Protein AF-A0A926ARL0-F1 (afdb_monomer)

Mean predicted aligned error: 14.5 Å

Nearest PDB structures (foldseek):
  8i7o-assembly1_D4  TM=5.102E-01  e=4.653E+00  Mus musculus
  8j07-assembly1_8A  TM=2.736E-01  e=2.963E+00  Homo sapiens
  7ung-assembly1_A0  TM=2.530E-01  e=8.180E+00  Homo sapiens

Structure (mmCIF, N/CA/C/O backbone):
data_AF-A0A926ARL0-F1
#
_entry.id   AF-A0A926ARL0-F1
#
loop_
_atom_site.group_PDB
_atom_site.id
_atom_site.type_symbol
_atom_site.label_atom_id
_atom_site.label_alt_id
_atom_site.label_comp_id
_atom_site.label_asym_id
_atom_site.label_entity_id
_atom_site.label_seq_id
_atom_site.pdbx_PDB_ins_code
_atom_site.Cartn_x
_atom_site.Cartn_y
_atom_site.Cartn_z
_atom_site.occupancy
_atom_site.B_iso_or_equiv
_atom_site.auth_seq_id
_atom_site.auth_comp_id
_atom_site.auth_asym_id
_atom_site.auth_atom_id
_atom_site.pdbx_PDB_model_num
ATOM 1 N N . PHE A 1 1 ? -3.347 -18.122 -37.205 1.00 41.53 1 PHE A N 1
ATOM 2 C CA . PHE A 1 1 ? -3.129 -16.743 -37.693 1.00 41.53 1 PHE A CA 1
ATOM 3 C C . PHE A 1 1 ? -4.246 -15.760 -37.325 1.00 41.53 1 PHE A C 1
ATOM 5 O O . PHE A 1 1 ? -3.968 -14.902 -36.506 1.00 41.53 1 PHE A O 1
ATOM 12 N N . VAL A 1 2 ? -5.487 -15.834 -37.843 1.00 38.12 2 VAL A N 1
ATOM 13 C CA . VAL A 1 2 ? -6.565 -14.885 -37.429 1.00 38.12 2 VAL A CA 1
ATOM 14 C C . VAL A 1 2 ? -7.207 -15.260 -36.078 1.00 38.12 2 VAL A C 1
ATOM 16 O O . VAL A 1 2 ? -7.605 -14.377 -35.325 1.00 38.12 2 VAL A O 1
ATOM 19 N N . SER A 1 3 ? -7.257 -16.551 -35.729 1.00 43.38 3 SER A N 1
ATOM 20 C CA . SER A 1 3 ? -7.838 -17.036 -34.465 1.00 43.38 3 SER A CA 1
ATOM 21 C C . SER A 1 3 ? -6.999 -16.680 -33.231 1.00 43.38 3 SER A C 1
ATOM 23 O O . SER A 1 3 ? -7.544 -16.180 -32.258 1.00 43.38 3 SER A O 1
ATOM 25 N N . GLU A 1 4 ? -5.670 -16.814 -33.298 1.00 41.91 4 GLU A N 1
ATOM 26 C CA . GLU A 1 4 ? -4.767 -16.545 -32.160 1.00 41.91 4 GLU A CA 1
ATOM 27 C C . GLU A 1 4 ? -4.794 -15.075 -31.707 1.00 41.91 4 GLU A C 1
ATOM 29 O O . GLU A 1 4 ? -4.668 -14.787 -30.519 1.00 41.91 4 GLU A O 1
ATOM 34 N N . GLY A 1 5 ? -5.008 -14.136 -32.636 1.00 38.69 5 GLY A N 1
ATOM 35 C CA . GLY A 1 5 ? -5.158 -12.714 -32.311 1.00 38.69 5 GLY A CA 1
ATOM 36 C C . GLY A 1 5 ? -6.495 -12.383 -31.639 1.00 38.69 5 GLY A C 1
ATOM 37 O O . GLY A 1 5 ? -6.541 -11.529 -30.754 1.00 38.69 5 GLY A O 1
ATOM 38 N N . ILE A 1 6 ? -7.574 -13.075 -32.022 1.00 50.81 6 ILE A N 1
ATOM 39 C CA . ILE A 1 6 ? -8.900 -12.919 -31.406 1.00 50.81 6 ILE A CA 1
ATOM 40 C C . ILE A 1 6 ? -8.913 -13.557 -30.015 1.00 50.81 6 ILE A C 1
ATOM 42 O O . ILE A 1 6 ? -9.388 -12.928 -29.073 1.00 50.81 6 ILE A O 1
ATOM 46 N N . ASP A 1 7 ? -8.319 -14.737 -29.851 1.00 51.47 7 ASP A N 1
ATOM 47 C CA . ASP A 1 7 ? -8.242 -15.426 -28.560 1.00 51.47 7 ASP A CA 1
ATOM 48 C C . ASP A 1 7 ? -7.400 -14.637 -27.545 1.00 51.47 7 ASP A C 1
ATOM 50 O O . ASP A 1 7 ? -7.813 -14.468 -26.397 1.00 51.47 7 ASP A O 1
ATOM 54 N N . ALA A 1 8 ? -6.274 -14.050 -27.971 1.00 56.62 8 ALA A N 1
ATOM 55 C CA . ALA A 1 8 ? -5.475 -13.159 -27.127 1.00 56.62 8 ALA A CA 1
ATOM 56 C C . ALA A 1 8 ? -6.233 -11.873 -26.748 1.00 56.62 8 ALA A C 1
ATOM 58 O O . ALA A 1 8 ? -6.130 -11.389 -25.617 1.00 56.62 8 ALA A O 1
ATOM 59 N N . MET A 1 9 ? -7.024 -11.318 -27.671 1.00 62.06 9 MET A N 1
ATOM 60 C CA . MET A 1 9 ? -7.853 -10.142 -27.407 1.00 62.06 9 MET A CA 1
ATOM 61 C C . MET A 1 9 ? -9.002 -10.457 -26.438 1.00 62.06 9 MET A C 1
ATOM 63 O O . MET A 1 9 ? -9.252 -9.663 -25.529 1.00 62.06 9 MET A O 1
ATOM 67 N N . ILE A 1 10 ? -9.656 -11.615 -26.582 1.00 65.00 10 ILE A N 1
ATOM 68 C CA . ILE A 1 10 ? -10.702 -12.099 -25.670 1.00 65.00 10 ILE A CA 1
ATOM 69 C C . ILE A 1 10 ? -10.109 -12.375 -24.286 1.00 65.00 10 ILE A C 1
ATOM 71 O O . ILE A 1 10 ? -10.656 -11.900 -23.293 1.00 65.00 10 ILE A O 1
ATOM 75 N N . ALA A 1 11 ? -8.965 -13.058 -24.204 1.00 63.06 11 ALA A N 1
ATOM 76 C CA . ALA A 1 11 ? -8.270 -13.313 -22.944 1.00 63.06 11 ALA A CA 1
ATOM 77 C C . ALA A 1 11 ? -7.895 -12.004 -22.231 1.00 63.06 11 ALA A C 1
ATOM 79 O O . ALA A 1 11 ? -8.134 -11.858 -21.033 1.00 63.06 11 ALA A O 1
ATOM 80 N N . ARG A 1 12 ? -7.396 -11.008 -22.974 1.00 67.38 12 ARG A N 1
ATOM 81 C CA . ARG A 1 12 ? -7.082 -9.680 -22.429 1.00 67.38 12 ARG A CA 1
ATOM 82 C C . ARG A 1 12 ? -8.332 -8.923 -21.980 1.00 67.38 12 ARG A C 1
ATOM 84 O O . ARG A 1 12 ? -8.305 -8.258 -20.949 1.00 67.38 12 ARG A O 1
ATOM 91 N N . GLN A 1 13 ? -9.437 -9.020 -22.719 1.00 65.69 13 GLN A N 1
ATOM 92 C CA . GLN A 1 13 ? -10.711 -8.434 -22.296 1.00 65.69 13 GLN A CA 1
ATOM 93 C C . GLN A 1 13 ? -11.255 -9.094 -21.028 1.00 65.69 13 GLN A C 1
ATOM 95 O O . GLN A 1 13 ? -11.731 -8.381 -20.148 1.00 65.69 13 GLN A O 1
ATOM 100 N N . LEU A 1 14 ? -11.174 -10.421 -20.924 1.00 71.62 14 LEU A N 1
ATOM 101 C CA . LEU A 1 14 ? -11.597 -11.168 -19.741 1.00 71.62 14 LEU A CA 1
ATOM 102 C C . LEU A 1 14 ? -10.733 -10.819 -18.526 1.00 71.62 14 LEU A C 1
ATOM 104 O O . LEU A 1 14 ? -11.292 -10.526 -17.473 1.00 71.62 14 LEU A O 1
ATOM 108 N N . ALA A 1 15 ? -9.408 -10.747 -18.685 1.00 68.06 15 ALA A N 1
ATOM 109 C CA . ALA A 1 15 ? -8.491 -10.320 -17.627 1.00 68.06 15 ALA A CA 1
ATOM 110 C C . ALA A 1 15 ? -8.817 -8.900 -17.134 1.00 68.06 15 ALA A C 1
ATOM 112 O O . ALA A 1 15 ? -9.029 -8.690 -15.944 1.00 68.06 15 ALA A O 1
ATOM 113 N N . ASN A 1 16 ? -8.998 -7.946 -18.053 1.00 65.94 16 ASN A N 1
ATOM 114 C CA . ASN A 1 16 ? -9.367 -6.572 -17.700 1.00 65.94 16 ASN A CA 1
ATOM 115 C C . ASN A 1 16 ? -10.759 -6.471 -17.048 1.00 65.94 16 ASN A C 1
ATOM 117 O O . ASN A 1 16 ? -11.025 -5.543 -16.286 1.00 65.94 16 ASN A O 1
ATOM 121 N N . GLN A 1 17 ? -11.702 -7.356 -17.393 1.00 72.19 17 GLN A N 1
ATOM 122 C CA . GLN A 1 17 ? -13.005 -7.403 -16.725 1.00 72.19 17 GLN A CA 1
ATOM 123 C C . GLN A 1 17 ? -12.891 -7.977 -15.315 1.00 72.19 17 GLN A C 1
ATOM 125 O O . GLN A 1 17 ? -13.579 -7.489 -14.420 1.00 72.19 17 GLN A O 1
ATOM 130 N N . GLN A 1 18 ? -12.049 -8.992 -15.134 1.00 74.50 18 GLN A N 1
ATOM 131 C CA . GLN A 1 18 ? -11.794 -9.619 -13.847 1.00 74.50 18 GLN A CA 1
ATOM 132 C C . GLN A 1 18 ? -11.122 -8.635 -12.881 1.00 74.50 18 GLN A C 1
ATOM 134 O O . GLN A 1 18 ? -11.653 -8.410 -11.799 1.00 74.50 18 GLN A O 1
ATOM 139 N N . GLU A 1 19 ? -10.077 -7.937 -13.325 1.00 74.12 19 GLU A N 1
ATOM 140 C CA . GLU A 1 19 ? -9.385 -6.898 -12.549 1.00 74.12 19 GLU A CA 1
ATOM 141 C C . GLU A 1 19 ? -10.358 -5.805 -12.068 1.00 74.12 19 GLU A C 1
ATOM 143 O O . GLU A 1 19 ? -10.419 -5.474 -10.889 1.00 74.12 19 GLU A O 1
ATOM 148 N N . ARG A 1 20 ? -11.246 -5.317 -12.948 1.00 76.88 20 ARG A N 1
ATOM 149 C CA . ARG A 1 20 ? -12.272 -4.328 -12.561 1.00 76.88 20 ARG A CA 1
ATOM 150 C C . ARG A 1 20 ? -13.279 -4.854 -11.541 1.00 76.88 20 ARG A C 1
ATOM 152 O O . ARG A 1 20 ? -13.881 -4.054 -10.820 1.00 76.88 20 ARG A O 1
ATOM 159 N N . ARG A 1 21 ? -13.562 -6.161 -11.548 1.00 80.06 21 ARG A N 1
ATOM 160 C CA . ARG A 1 21 ? -14.460 -6.789 -10.569 1.00 80.06 21 ARG A CA 1
ATOM 161 C C . ARG A 1 21 ? -13.766 -6.900 -9.222 1.00 80.06 21 ARG A C 1
ATOM 163 O O . ARG A 1 21 ? -14.370 -6.509 -8.230 1.00 80.06 21 ARG A O 1
ATOM 170 N N . GLU A 1 22 ? -12.517 -7.349 -9.211 1.00 78.00 22 GLU A N 1
ATOM 171 C CA . GLU A 1 22 ? -11.678 -7.435 -8.013 1.00 78.00 22 GLU A CA 1
ATOM 172 C C . GLU A 1 22 ? -11.497 -6.054 -7.374 1.00 78.00 22 GLU A C 1
ATOM 174 O O . GLU A 1 22 ? -11.783 -5.884 -6.191 1.00 78.00 22 GLU A O 1
ATOM 179 N N . ASP A 1 23 ? -11.192 -5.027 -8.168 1.00 75.75 23 ASP A N 1
ATOM 180 C CA . ASP A 1 23 ? -11.104 -3.641 -7.702 1.00 75.75 23 ASP A CA 1
ATOM 181 C C . ASP A 1 23 ? -12.412 -3.128 -7.099 1.00 75.75 23 ASP A C 1
ATOM 183 O O . ASP A 1 23 ? -12.418 -2.418 -6.088 1.00 75.75 23 ASP A O 1
ATOM 187 N N . ARG A 1 24 ? -13.546 -3.449 -7.731 1.00 81.88 24 ARG A N 1
ATOM 188 C CA . ARG A 1 24 ? -14.862 -3.048 -7.228 1.00 81.88 24 ARG A CA 1
ATOM 189 C C . ARG A 1 24 ? -15.169 -3.747 -5.910 1.00 81.88 24 ARG A C 1
ATOM 191 O O . ARG A 1 24 ? -15.580 -3.079 -4.967 1.00 81.88 24 ARG A O 1
ATOM 198 N N . GLN A 1 25 ? -14.915 -5.046 -5.832 1.00 85.38 25 GLN A N 1
ATOM 199 C CA . GLN A 1 25 ? -15.134 -5.838 -4.630 1.00 85.38 25 GLN A CA 1
ATOM 200 C C . GLN A 1 25 ? -14.234 -5.369 -3.482 1.00 85.38 25 GLN A C 1
ATOM 202 O O . GLN A 1 25 ? -14.720 -5.133 -2.380 1.00 85.38 25 GLN A O 1
ATOM 207 N N . ALA A 1 26 ? -12.954 -5.105 -3.749 1.00 81.19 26 ALA A N 1
ATOM 208 C CA . ALA A 1 26 ? -12.035 -4.521 -2.780 1.00 81.19 26 ALA A CA 1
ATOM 209 C C . ALA A 1 26 ? -12.529 -3.151 -2.278 1.00 81.19 26 ALA A C 1
ATOM 211 O O . ALA A 1 26 ? -12.437 -2.850 -1.088 1.00 81.19 26 ALA A O 1
ATOM 212 N N . ARG A 1 27 ? -13.098 -2.314 -3.159 1.00 81.06 27 ARG A N 1
ATOM 213 C CA . ARG A 1 27 ? -13.699 -1.024 -2.772 1.00 81.06 27 ARG A CA 1
ATOM 214 C C . ARG A 1 27 ? -14.935 -1.197 -1.890 1.00 81.06 27 ARG A C 1
ATOM 216 O O . ARG A 1 27 ? -15.042 -0.485 -0.896 1.00 81.06 27 ARG A O 1
ATOM 223 N N . GLU A 1 28 ? -15.838 -2.105 -2.245 1.00 86.44 28 GLU A N 1
ATOM 224 C CA . GLU A 1 28 ? -17.045 -2.411 -1.465 1.00 86.44 28 GLU A CA 1
ATOM 225 C C . GLU A 1 28 ? -16.682 -2.977 -0.086 1.00 86.44 28 GLU A C 1
ATOM 227 O O . GLU A 1 28 ? -17.264 -2.582 0.924 1.00 86.44 28 GLU A O 1
ATOM 232 N N . ASN A 1 29 ? -15.657 -3.831 -0.018 1.00 89.69 29 ASN A N 1
ATOM 233 C CA . ASN A 1 29 ? -15.120 -4.344 1.238 1.00 89.69 29 ASN A CA 1
ATOM 234 C C . ASN A 1 29 ? -14.594 -3.198 2.116 1.00 89.69 29 ASN A C 1
ATOM 236 O O . ASN A 1 29 ? -14.985 -3.095 3.278 1.00 89.69 29 ASN A O 1
ATOM 240 N N . ARG A 1 30 ? -13.771 -2.288 1.576 1.00 85.06 30 ARG A N 1
ATOM 241 C CA . ARG A 1 30 ? -13.274 -1.135 2.350 1.00 85.06 30 ARG A CA 1
ATOM 242 C C . ARG A 1 30 ? -14.400 -0.263 2.894 1.00 85.06 30 ARG A C 1
ATOM 244 O O . ARG A 1 30 ? -14.364 0.089 4.065 1.00 85.06 30 ARG A O 1
ATOM 251 N N . GLU A 1 31 ? -15.416 0.027 2.082 1.00 84.31 31 GLU A N 1
ATOM 252 C CA . GLU A 1 31 ? -16.589 0.791 2.527 1.00 84.31 31 GLU A CA 1
ATOM 253 C C . GLU A 1 31 ? -17.369 0.066 3.630 1.00 84.31 31 GLU A C 1
ATOM 255 O O . GLU A 1 31 ? -17.739 0.680 4.630 1.00 84.31 31 GLU A O 1
ATOM 260 N N . LYS A 1 32 ? -17.582 -1.248 3.489 1.00 88.94 32 LYS A N 1
ATOM 261 C CA . LYS A 1 32 ? -18.288 -2.066 4.484 1.00 88.94 32 LYS A CA 1
ATOM 262 C C . LYS A 1 32 ? -17.583 -2.066 5.844 1.00 88.94 32 LYS A C 1
ATOM 264 O O . LYS A 1 32 ? -18.252 -2.094 6.873 1.00 88.94 32 LYS A O 1
ATOM 269 N N . TYR A 1 33 ? -16.252 -2.053 5.847 1.00 88.56 33 TYR A N 1
ATOM 270 C CA . TYR A 1 33 ? -15.430 -2.167 7.053 1.00 88.56 33 TYR A CA 1
ATOM 271 C C . TYR A 1 33 ? -14.753 -0.843 7.466 1.00 88.56 33 TYR A C 1
ATOM 273 O O . TYR A 1 33 ? -13.842 -0.858 8.292 1.00 88.56 33 TYR A O 1
ATOM 281 N N . GLN A 1 34 ? -15.197 0.300 6.930 1.00 83.38 34 GLN A N 1
ATOM 282 C CA . GLN A 1 34 ? -14.558 1.611 7.135 1.00 83.38 34 GLN A CA 1
ATOM 283 C C . GLN A 1 34 ? -14.547 2.103 8.591 1.00 83.38 34 GLN A C 1
ATOM 285 O O . GLN A 1 34 ? -13.682 2.887 8.971 1.00 83.38 34 GLN A O 1
ATOM 290 N N . GLU A 1 35 ? -15.506 1.657 9.408 1.00 84.00 35 GLU A N 1
ATOM 291 C CA . GLU A 1 35 ? -15.634 2.060 10.818 1.00 84.00 35 GLU A CA 1
ATOM 292 C C . GLU A 1 35 ? -14.776 1.208 11.765 1.00 84.00 35 GLU A C 1
ATOM 294 O O . GLU A 1 35 ? -14.626 1.546 12.940 1.00 84.00 35 GLU A O 1
ATOM 299 N N . LEU A 1 36 ? -14.207 0.100 11.278 1.00 85.50 36 LEU A N 1
ATOM 300 C CA . LEU A 1 36 ? -13.357 -0.759 12.092 1.00 85.50 36 LEU A CA 1
ATOM 301 C C . LEU A 1 36 ? -11.936 -0.205 12.169 1.00 85.50 36 LEU A C 1
ATOM 303 O O . LEU A 1 36 ? -11.298 0.109 11.163 1.00 85.50 36 LEU A O 1
ATOM 307 N N . VAL A 1 37 ? -11.398 -0.171 13.387 1.00 83.75 37 VAL A N 1
ATOM 308 C CA . VAL A 1 37 ? -9.980 0.101 13.619 1.00 83.75 37 VAL A CA 1
ATOM 309 C C . VAL A 1 37 ? -9.232 -1.222 13.580 1.00 83.75 37 VAL A C 1
ATOM 311 O O . VAL A 1 37 ? -9.472 -2.094 14.411 1.00 83.75 37 VAL A O 1
ATOM 314 N N . PHE A 1 38 ? -8.311 -1.369 12.635 1.00 87.25 38 PHE A N 1
ATOM 315 C CA . PHE A 1 38 ? -7.522 -2.588 12.477 1.00 87.25 38 PHE A CA 1
ATOM 316 C C . PHE A 1 38 ? -6.197 -2.533 13.245 1.00 87.25 38 PHE A C 1
ATOM 318 O O . PHE A 1 38 ? -5.623 -1.463 13.471 1.00 87.25 38 PHE A O 1
ATOM 325 N N . GLU A 1 39 ? -5.699 -3.701 13.646 1.00 85.25 39 GLU A N 1
ATOM 326 C CA . GLU A 1 39 ? -4.305 -3.889 14.044 1.00 85.25 39 GLU A CA 1
ATOM 327 C C . GLU A 1 39 ? -3.390 -3.537 12.860 1.00 85.25 39 GLU A C 1
ATOM 329 O O . GLU A 1 39 ? -3.747 -3.748 11.706 1.00 85.25 39 GLU A O 1
ATOM 334 N N . GLU A 1 40 ? -2.206 -2.978 13.125 1.00 78.25 40 GLU A N 1
ATOM 335 C CA . GLU A 1 40 ? -1.318 -2.489 12.054 1.00 78.25 40 GLU A CA 1
ATOM 336 C C . GLU A 1 40 ? -0.722 -3.605 11.183 1.00 78.25 40 GLU A C 1
ATOM 338 O O . GLU A 1 40 ? 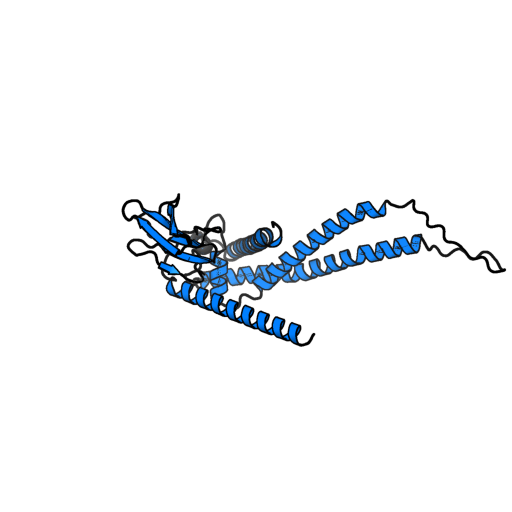-0.175 -3.325 10.118 1.00 78.25 40 GLU A O 1
ATOM 343 N N . LYS A 1 41 ? -0.805 -4.855 11.647 1.00 83.06 41 LYS A N 1
ATOM 344 C CA . LYS A 1 41 ? -0.282 -6.048 10.983 1.00 83.06 41 LYS A CA 1
ATOM 345 C C . LYS A 1 41 ? -1.418 -6.778 10.261 1.00 83.06 41 LYS A C 1
ATOM 347 O O . LYS A 1 41 ? -2.524 -6.892 10.783 1.00 83.06 41 LYS A O 1
ATOM 352 N N . ILE A 1 42 ? -1.111 -7.318 9.083 1.00 87.62 42 ILE A N 1
ATOM 353 C CA . ILE A 1 42 ? -1.902 -8.369 8.433 1.00 87.62 42 ILE A CA 1
ATOM 354 C C . ILE A 1 42 ? -1.137 -9.680 8.620 1.00 87.62 42 ILE A C 1
ATOM 356 O O . ILE A 1 42 ? 0.068 -9.738 8.372 1.00 87.62 42 ILE A O 1
ATOM 360 N N . TRP A 1 43 ? -1.817 -10.729 9.071 1.00 91.56 43 TRP A N 1
ATOM 361 C CA . TRP A 1 43 ? -1.233 -12.064 9.187 1.00 91.56 43 TRP A CA 1
ATOM 362 C C . TRP A 1 43 ? -1.416 -12.791 7.860 1.00 91.56 43 TRP A C 1
ATOM 364 O O . TRP A 1 43 ? -2.508 -13.271 7.562 1.00 91.56 43 TRP A O 1
ATOM 374 N N . VAL A 1 44 ? -0.361 -12.807 7.047 1.00 90.38 44 VAL A N 1
ATOM 375 C CA . VAL A 1 44 ? -0.380 -13.381 5.698 1.00 90.38 44 VAL A CA 1
ATOM 376 C C . VAL A 1 44 ? 0.090 -14.831 5.734 1.00 90.38 44 VAL A C 1
ATOM 378 O O . VAL A 1 44 ? 1.178 -15.119 6.227 1.00 90.38 44 VAL A O 1
ATOM 381 N N . TYR A 1 45 ? -0.715 -15.719 5.160 1.00 92.06 45 TYR A N 1
ATOM 382 C CA . TYR A 1 45 ? -0.434 -17.138 4.987 1.00 92.06 45 TYR A CA 1
ATOM 383 C C . TYR A 1 45 ? -0.326 -17.440 3.491 1.00 92.06 45 TYR A C 1
ATOM 385 O O . TYR A 1 45 ? -1.324 -17.678 2.815 1.00 92.06 45 TYR A O 1
ATOM 393 N N . SER A 1 46 ? 0.890 -17.362 2.953 1.00 88.44 46 SER A N 1
ATOM 394 C CA . SER A 1 46 ? 1.156 -17.403 1.506 1.00 88.44 46 SER A CA 1
ATOM 395 C C . SER A 1 46 ? 1.104 -18.804 0.884 1.00 88.44 46 SER A C 1
ATOM 397 O O . SER A 1 46 ? 1.140 -18.942 -0.340 1.00 88.44 46 SER A O 1
ATOM 399 N N . ASP A 1 47 ? 1.022 -19.850 1.699 1.00 91.06 47 ASP A N 1
ATOM 400 C CA . ASP A 1 47 ? 1.129 -21.251 1.296 1.00 91.06 47 ASP A CA 1
ATOM 401 C C . ASP A 1 47 ? -0.193 -22.030 1.375 1.00 91.06 47 ASP A C 1
ATOM 403 O O . ASP A 1 47 ? -0.311 -23.077 0.734 1.00 91.06 47 ASP A O 1
ATOM 407 N N . ILE A 1 48 ? -1.205 -21.501 2.068 1.00 92.00 48 ILE A N 1
ATOM 408 C CA . ILE A 1 48 ? -2.491 -22.172 2.303 1.00 92.00 48 ILE A CA 1
ATOM 409 C C . ILE A 1 48 ? -3.688 -21.352 1.811 1.00 92.00 48 ILE A C 1
ATOM 411 O O . ILE A 1 48 ? -3.679 -20.122 1.830 1.00 92.00 48 ILE A O 1
ATOM 415 N N . VAL A 1 49 ? -4.753 -22.048 1.414 1.00 95.06 49 VAL A N 1
ATOM 416 C CA . VAL A 1 49 ? -6.082 -21.459 1.196 1.00 95.06 49 VAL A CA 1
ATOM 417 C C . VAL A 1 49 ? -6.899 -21.668 2.464 1.00 95.06 49 VAL A C 1
ATOM 419 O O . VAL A 1 49 ? -7.005 -22.798 2.936 1.00 95.06 49 VAL A O 1
ATOM 422 N N . ILE A 1 50 ? -7.470 -20.602 3.029 1.00 95.94 50 ILE A N 1
ATOM 423 C CA . ILE A 1 50 ? -8.173 -20.676 4.318 1.00 95.94 50 ILE A CA 1
ATOM 424 C C . ILE A 1 50 ? -9.675 -20.862 4.070 1.00 95.94 50 ILE A C 1
ATOM 426 O O . ILE A 1 50 ? -10.355 -19.980 3.537 1.00 95.94 50 ILE A O 1
ATOM 430 N N . THR A 1 51 ? -10.214 -22.005 4.493 1.00 95.75 51 THR A N 1
ATOM 431 C CA . THR A 1 51 ? -11.642 -22.347 4.367 1.00 95.75 51 THR A CA 1
ATOM 432 C C . THR A 1 51 ? -12.460 -21.909 5.576 1.00 95.75 51 THR A C 1
ATOM 434 O O . THR A 1 51 ? -13.617 -21.518 5.415 1.00 95.75 51 THR A O 1
ATOM 437 N N . ALA A 1 52 ? -11.865 -21.917 6.771 1.00 95.25 52 ALA A N 1
ATOM 438 C CA . ALA A 1 52 ? -12.510 -21.458 7.996 1.00 95.25 52 ALA A CA 1
ATOM 439 C C . ALA A 1 52 ? -11.506 -20.872 8.991 1.00 95.25 52 ALA A C 1
ATOM 441 O O . ALA A 1 52 ? -10.354 -21.302 9.066 1.00 95.25 52 ALA A O 1
ATOM 442 N N . VAL A 1 53 ? -11.980 -19.929 9.804 1.00 95.44 53 VAL A N 1
ATOM 443 C CA . VAL A 1 53 ? -11.240 -19.374 10.940 1.00 95.44 53 VAL A CA 1
ATOM 444 C C . VAL A 1 53 ? -12.094 -19.499 12.192 1.00 95.44 53 VAL A C 1
ATOM 446 O O . VAL A 1 53 ? -13.282 -19.185 12.170 1.00 95.44 53 VAL A O 1
ATOM 449 N N . ALA A 1 54 ? -11.484 -19.946 13.284 1.00 93.19 54 ALA A N 1
ATOM 450 C CA . ALA A 1 54 ? -12.093 -20.011 14.603 1.00 93.19 54 ALA A CA 1
ATOM 451 C C . ALA A 1 54 ? -11.193 -19.319 15.630 1.00 93.19 54 ALA A C 1
ATOM 453 O O . ALA A 1 54 ? -9.968 -19.368 15.523 1.00 93.19 54 ALA A O 1
ATOM 454 N N . VAL A 1 55 ? -11.807 -18.693 16.634 1.00 91.38 55 VAL A N 1
ATOM 455 C CA . VAL A 1 55 ? -11.100 -18.069 17.757 1.00 91.38 55 VAL A CA 1
ATOM 456 C C . VAL A 1 55 ? -11.628 -18.666 19.050 1.00 91.38 55 VAL A C 1
ATOM 458 O O . VAL A 1 55 ? -12.829 -18.618 19.318 1.00 91.38 55 VAL A O 1
ATOM 461 N N . ASP A 1 56 ? -10.732 -19.228 19.852 1.00 88.31 56 ASP A N 1
ATOM 462 C CA . ASP A 1 56 ? -11.057 -19.663 21.202 1.00 88.31 56 ASP A CA 1
ATOM 463 C C . ASP A 1 56 ? -11.281 -18.434 22.094 1.00 88.31 56 ASP A C 1
ATOM 465 O O . ASP A 1 56 ? -10.396 -17.600 22.273 1.00 88.31 56 ASP A O 1
ATOM 469 N N . VAL A 1 57 ? -12.484 -18.310 22.654 1.00 81.69 57 VAL A N 1
ATOM 470 C CA . VAL A 1 57 ? -12.911 -17.109 23.392 1.00 81.69 57 VAL A CA 1
ATOM 471 C C . VAL A 1 57 ? -12.157 -16.933 24.718 1.00 81.69 57 VAL A C 1
ATOM 473 O O . VAL A 1 57 ? -12.021 -15.809 25.195 1.00 81.69 57 VAL A O 1
ATOM 476 N N . GLY A 1 58 ? -11.669 -18.020 25.326 1.00 80.62 58 GLY A N 1
ATOM 477 C CA . GLY A 1 58 ? -10.990 -17.972 26.623 1.00 80.62 58 GLY A CA 1
ATOM 478 C C . GLY A 1 58 ? -9.508 -17.626 26.516 1.00 80.62 58 GLY A C 1
ATOM 479 O O . GLY A 1 58 ? -8.974 -16.919 27.367 1.00 80.62 58 GLY A O 1
ATOM 480 N N . THR A 1 59 ? -8.850 -18.117 25.469 1.00 84.94 59 THR A N 1
ATOM 481 C CA . THR A 1 59 ? -7.398 -17.982 25.264 1.00 84.94 59 THR A CA 1
ATOM 482 C C . THR A 1 59 ? -7.029 -16.983 24.171 1.00 84.94 59 THR A C 1
ATOM 484 O O . THR A 1 59 ? -5.880 -16.553 24.094 1.00 84.94 59 THR A O 1
ATOM 487 N N . GLY A 1 60 ? -7.978 -16.620 23.305 1.00 85.00 60 GLY A N 1
ATOM 488 C CA . GLY A 1 60 ? -7.703 -15.861 22.090 1.00 85.00 60 GLY A CA 1
ATOM 489 C C . GLY A 1 60 ? -6.996 -16.682 21.009 1.00 85.00 60 GLY A C 1
ATOM 490 O O . GLY A 1 60 ? -6.568 -16.125 20.001 1.00 85.00 60 GLY A O 1
ATOM 491 N N . GLN A 1 61 ? -6.824 -17.993 21.196 1.00 92.06 61 GLN A N 1
ATOM 492 C CA . GLN A 1 61 ? -6.126 -18.845 20.240 1.00 92.06 61 GLN A CA 1
ATOM 493 C C . GLN A 1 61 ? -6.871 -18.863 18.904 1.00 92.06 61 GLN A C 1
ATOM 495 O O . GLN A 1 61 ? -8.046 -19.231 18.849 1.00 92.06 61 GLN A O 1
ATOM 500 N N . VAL A 1 62 ? -6.186 -18.501 17.819 1.00 93.50 62 VAL A N 1
ATOM 501 C CA . VAL A 1 62 ? -6.761 -18.591 16.474 1.00 93.50 62 VAL A CA 1
ATOM 502 C C . VAL A 1 62 ? -6.424 -19.956 15.876 1.00 93.50 62 VAL A C 1
ATOM 504 O O . VAL A 1 62 ? -5.305 -20.456 16.002 1.00 93.50 62 VAL A O 1
ATOM 507 N N . THR A 1 63 ? -7.418 -20.585 15.254 1.00 95.25 63 THR A N 1
ATOM 508 C CA . THR A 1 63 ? -7.271 -21.828 14.492 1.00 95.25 63 THR A CA 1
ATOM 509 C C . THR A 1 63 ? -7.773 -21.603 13.075 1.00 95.25 63 THR A C 1
ATOM 511 O O . THR A 1 63 ? -8.898 -21.147 12.871 1.00 95.25 63 THR A O 1
ATOM 514 N N . LEU A 1 64 ? -6.941 -21.944 12.100 1.00 96.38 64 LEU A N 1
ATOM 515 C CA . LEU A 1 64 ? -7.260 -21.905 10.679 1.00 96.38 64 LEU A CA 1
ATOM 516 C C . LEU A 1 64 ? -7.580 -23.320 10.207 1.00 96.38 64 LEU A C 1
ATOM 518 O O . LEU A 1 64 ? -6.958 -24.278 10.660 1.00 96.38 64 LEU A O 1
ATOM 522 N N . THR A 1 65 ? -8.535 -23.454 9.298 1.00 96.56 65 THR A N 1
ATOM 523 C CA . THR A 1 65 ? -8.766 -24.691 8.542 1.00 96.56 65 THR A CA 1
ATOM 524 C C . THR A 1 65 ? -8.384 -24.429 7.095 1.00 96.56 65 THR A C 1
ATOM 526 O O . THR A 1 65 ? -8.794 -23.405 6.540 1.00 96.56 65 THR A O 1
ATOM 529 N N . ASN A 1 66 ? -7.567 -25.302 6.507 1.00 94.69 66 ASN A N 1
ATOM 530 C CA . ASN A 1 66 ? -7.161 -25.174 5.109 1.00 94.69 66 ASN A CA 1
ATOM 531 C C . ASN A 1 66 ? -8.120 -25.912 4.152 1.00 94.69 66 ASN A C 1
ATOM 533 O O . ASN A 1 66 ? -9.135 -26.478 4.560 1.00 94.69 66 ASN A O 1
ATOM 537 N N . ASP A 1 67 ? -7.813 -25.891 2.859 1.00 92.50 67 ASP A N 1
ATOM 538 C CA . ASP A 1 67 ? -8.549 -26.573 1.786 1.00 92.50 67 ASP A CA 1
ATOM 539 C C . ASP A 1 67 ? -8.454 -28.108 1.820 1.00 92.50 67 ASP A C 1
ATOM 541 O O . ASP A 1 67 ? -9.179 -28.786 1.093 1.00 92.50 67 ASP A O 1
ATOM 545 N N . LYS A 1 68 ? -7.595 -28.658 2.683 1.00 93.69 68 LYS A N 1
ATOM 546 C CA . LYS A 1 68 ? -7.444 -30.096 2.946 1.00 93.69 68 LYS A CA 1
ATOM 547 C C . LYS A 1 68 ? -8.081 -30.530 4.270 1.00 93.69 68 LYS A C 1
ATOM 549 O O . LYS A 1 68 ? -7.811 -31.634 4.736 1.00 93.69 68 LYS A O 1
ATOM 554 N N . ASP A 1 69 ? -8.891 -29.664 4.880 1.00 92.19 69 ASP A N 1
ATOM 555 C CA . ASP A 1 69 ? -9.504 -29.853 6.201 1.00 92.19 69 ASP A CA 1
ATOM 556 C C . ASP A 1 69 ? -8.495 -30.031 7.357 1.00 92.19 69 ASP A C 1
ATOM 558 O O . ASP A 1 69 ? -8.834 -30.518 8.441 1.00 92.19 69 ASP A O 1
ATOM 562 N N . GLU A 1 70 ? -7.246 -29.599 7.172 1.00 93.69 70 GLU A N 1
ATOM 563 C CA . GLU A 1 70 ? -6.227 -29.613 8.220 1.00 93.69 70 GLU A CA 1
ATOM 564 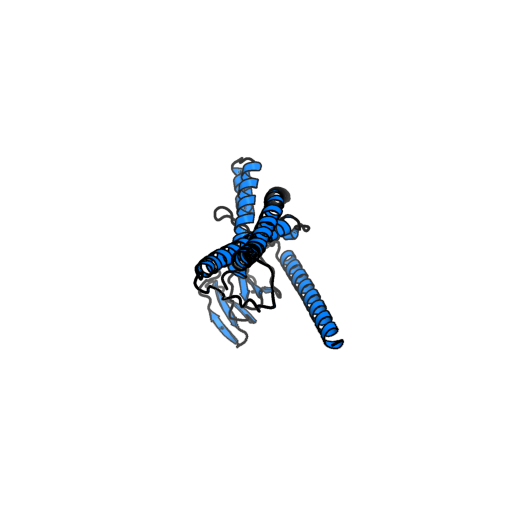C C . GLU A 1 70 ? -6.357 -28.365 9.098 1.00 93.69 70 GLU A C 1
ATOM 566 O O . GLU A 1 70 ? -6.548 -27.245 8.612 1.00 93.69 70 GLU A O 1
ATOM 571 N N . ARG A 1 71 ? -6.230 -28.558 10.416 1.00 94.19 71 ARG A N 1
ATOM 572 C CA . ARG A 1 71 ? -6.285 -27.476 11.403 1.00 94.19 71 ARG A CA 1
ATOM 573 C C . ARG A 1 71 ? -4.891 -26.977 11.741 1.00 94.19 71 ARG A C 1
ATOM 575 O O . ARG A 1 71 ? -4.044 -27.749 12.181 1.00 94.19 71 ARG A O 1
ATOM 582 N N . ILE A 1 72 ? -4.699 -25.673 11.612 1.00 93.31 72 ILE A N 1
ATOM 583 C CA . ILE A 1 72 ? -3.445 -24.981 11.891 1.00 93.31 72 ILE A CA 1
ATOM 584 C C . ILE A 1 72 ? -3.699 -24.021 13.047 1.00 93.31 72 ILE A C 1
ATOM 586 O O . ILE A 1 72 ? -4.495 -23.089 12.936 1.00 93.31 72 ILE A O 1
ATOM 590 N N . VAL A 1 73 ? -3.041 -24.268 14.175 1.00 91.44 73 VAL A N 1
ATOM 591 C CA . VAL A 1 73 ? -3.086 -23.375 15.335 1.00 91.44 73 VAL A CA 1
ATOM 592 C C . VAL A 1 73 ? -2.061 -22.271 15.113 1.00 91.44 73 VAL A C 1
ATOM 594 O O . VAL A 1 73 ? -0.898 -22.556 14.839 1.00 91.44 73 VAL A O 1
ATOM 597 N N . THR A 1 74 ? -2.491 -21.015 15.185 1.00 89.62 74 THR A N 1
ATOM 598 C CA . THR A 1 74 ? -1.594 -19.875 14.976 1.00 89.62 74 THR A CA 1
ATOM 599 C C . THR A 1 74 ? -0.642 -19.705 16.159 1.00 89.62 74 THR A C 1
ATOM 601 O O . THR A 1 74 ? -1.011 -19.955 17.302 1.00 89.62 74 THR A O 1
ATOM 604 N N . GLU A 1 75 ? 0.578 -19.234 15.914 1.00 83.50 75 GLU A N 1
ATOM 605 C CA . GLU A 1 75 ? 1.512 -18.925 17.010 1.00 83.50 75 GLU A CA 1
ATOM 606 C C . GLU A 1 75 ? 1.059 -17.696 17.814 1.00 83.50 75 GLU A C 1
ATOM 608 O O . GLU A 1 75 ? 1.170 -17.668 19.038 1.00 83.50 75 GLU A O 1
ATOM 613 N N . ASP A 1 76 ? 0.481 -16.704 17.131 1.00 84.12 76 ASP A N 1
ATOM 614 C CA . ASP A 1 76 ? -0.046 -15.488 17.749 1.00 84.12 76 ASP A CA 1
ATOM 615 C C . ASP A 1 76 ? -1.502 -15.688 18.200 1.00 84.12 76 ASP A C 1
ATOM 617 O O . ASP A 1 76 ? -2.357 -16.109 17.413 1.00 84.12 76 ASP A O 1
ATOM 621 N N . THR A 1 77 ? -1.823 -15.293 19.432 1.00 87.19 77 THR A N 1
ATOM 622 C CA . THR A 1 77 ? -3.209 -15.204 19.916 1.00 87.19 77 THR A CA 1
ATOM 623 C C . THR A 1 77 ? -3.845 -13.873 19.505 1.00 87.19 77 THR A C 1
ATOM 625 O O . THR A 1 77 ? -3.168 -12.853 19.333 1.00 87.19 77 THR A O 1
ATOM 628 N N . PHE A 1 78 ? -5.156 -13.872 19.271 1.00 87.94 78 PHE A N 1
ATOM 629 C CA . PHE A 1 78 ? -5.976 -12.670 19.140 1.00 87.94 78 PHE A CA 1
ATOM 630 C C . PHE A 1 78 ? -6.467 -12.271 20.538 1.00 87.94 78 PHE A C 1
ATOM 632 O O . PHE A 1 78 ? -7.323 -12.966 21.087 1.00 87.94 78 PHE A O 1
ATOM 639 N N . PRO A 1 79 ? -5.920 -11.204 21.151 1.00 80.94 79 PRO A N 1
ATOM 640 C CA . PRO A 1 79 ? -6.181 -10.907 22.553 1.00 80.94 79 PRO A CA 1
ATOM 641 C C . PRO A 1 79 ? -7.677 -10.644 22.787 1.00 80.94 79 PRO A C 1
ATOM 643 O O . PRO A 1 79 ? -8.235 -9.757 22.129 1.00 80.94 79 PRO A O 1
ATOM 646 N N . PRO A 1 80 ? -8.346 -11.348 23.720 1.00 74.69 80 PRO A N 1
ATOM 647 C CA . PRO A 1 80 ? -9.772 -11.145 24.011 1.00 74.69 80 PRO A CA 1
ATOM 648 C C . PRO A 1 80 ? -10.117 -9.707 24.445 1.00 74.69 80 PRO A C 1
ATOM 650 O O . PRO A 1 80 ? -11.265 -9.255 24.370 1.00 74.69 80 PRO A O 1
ATOM 653 N N . GLU A 1 81 ? -9.131 -8.965 24.939 1.00 77.50 81 GLU A N 1
ATOM 654 C CA . GLU A 1 81 ? -9.219 -7.566 25.335 1.00 77.50 81 GLU A CA 1
ATOM 655 C C . GLU A 1 81 ? -8.995 -6.567 24.190 1.00 77.50 81 GLU A C 1
ATOM 657 O O . GLU A 1 81 ? -9.315 -5.389 24.376 1.00 77.50 81 GLU A O 1
ATOM 662 N N . SER A 1 82 ? -8.505 -7.009 23.024 1.00 79.81 82 SER A N 1
ATOM 663 C CA . SER A 1 82 ? -8.216 -6.122 21.894 1.00 79.81 82 SER A CA 1
ATOM 664 C C . SER A 1 82 ? -9.487 -5.415 21.421 1.00 79.81 82 SER A C 1
ATOM 666 O O . SER A 1 82 ? -10.532 -6.026 21.201 1.00 79.81 82 SER A O 1
ATOM 668 N N . GLN A 1 83 ? -9.394 -4.093 21.285 1.00 83.62 83 GLN A N 1
ATOM 669 C CA . GLN A 1 83 ? -10.441 -3.253 20.692 1.00 83.62 83 GLN A CA 1
ATOM 670 C C . GLN A 1 83 ? -10.241 -3.087 19.179 1.00 83.62 83 GLN A C 1
ATOM 672 O O . GLN A 1 83 ? -11.076 -2.479 18.515 1.00 83.62 83 GLN A O 1
ATOM 677 N N . LYS A 1 84 ? -9.119 -3.584 18.640 1.00 87.62 84 LYS A N 1
ATOM 678 C CA . LYS A 1 84 ? -8.786 -3.501 17.221 1.00 87.62 84 LYS A CA 1
ATOM 679 C C . LYS A 1 84 ? -9.108 -4.824 16.535 1.00 87.62 84 LYS A C 1
ATOM 681 O O . LYS A 1 84 ? -8.858 -5.891 17.089 1.00 87.62 84 LYS A O 1
ATOM 686 N N . ALA A 1 85 ? -9.642 -4.747 15.323 1.00 91.12 85 ALA A N 1
ATOM 687 C CA . ALA A 1 85 ? -9.891 -5.915 14.498 1.00 91.12 85 ALA A CA 1
ATOM 688 C C . ALA A 1 85 ? -8.582 -6.443 13.889 1.00 91.12 85 ALA A C 1
ATOM 690 O O . ALA A 1 85 ? -7.709 -5.669 13.494 1.00 91.12 85 ALA A O 1
ATOM 691 N N . ARG A 1 86 ? -8.453 -7.762 13.770 1.00 92.31 86 ARG A N 1
ATOM 692 C CA . ARG A 1 86 ? -7.304 -8.420 13.136 1.00 92.31 86 ARG A CA 1
ATOM 693 C C . ARG A 1 86 ? -7.666 -8.897 11.732 1.00 92.31 86 ARG A C 1
ATOM 695 O O . ARG A 1 86 ? -8.754 -9.432 11.531 1.00 92.31 86 ARG A O 1
ATOM 702 N N . ILE A 1 87 ? -6.745 -8.725 10.782 1.00 93.88 87 ILE A N 1
ATOM 703 C CA . ILE A 1 87 ? -6.878 -9.229 9.407 1.00 93.88 87 ILE A CA 1
ATOM 704 C C . ILE A 1 87 ? -5.957 -10.433 9.226 1.00 93.88 87 ILE A C 1
ATOM 706 O O . ILE A 1 87 ? -4.748 -10.334 9.441 1.00 93.88 87 ILE A O 1
ATOM 710 N N . ILE A 1 88 ? -6.526 -11.551 8.791 1.00 94.69 88 ILE A N 1
ATOM 711 C CA . ILE A 1 88 ? -5.788 -12.734 8.338 1.00 94.69 88 ILE A CA 1
ATOM 712 C C . ILE A 1 88 ? -5.991 -12.860 6.833 1.00 94.69 88 ILE A C 1
ATOM 714 O O . ILE A 1 88 ? -7.120 -12.730 6.375 1.00 94.69 88 ILE A O 1
ATOM 718 N N . GLN A 1 89 ? -4.930 -13.093 6.069 1.00 94.81 89 GLN A N 1
ATOM 719 C CA . GLN A 1 89 ? -4.983 -13.206 4.613 1.00 94.81 89 GLN A CA 1
ATOM 720 C C . GLN A 1 89 ? -4.441 -14.559 4.163 1.00 94.81 89 GLN A C 1
ATOM 722 O O . GLN A 1 89 ? -3.395 -14.989 4.646 1.00 94.81 89 GLN A O 1
ATOM 727 N N . ASP A 1 90 ? -5.140 -15.210 3.238 1.00 93.75 90 ASP A N 1
ATOM 728 C CA . ASP A 1 90 ? -4.715 -16.478 2.648 1.00 93.75 90 ASP A CA 1
ATOM 729 C C . ASP A 1 90 ? -3.906 -16.294 1.351 1.00 93.75 90 ASP A C 1
ATOM 731 O O . ASP A 1 90 ? -3.691 -15.177 0.868 1.00 93.75 90 ASP A O 1
ATOM 735 N N . LYS A 1 91 ? -3.467 -17.411 0.764 1.00 91.75 91 LYS A N 1
ATOM 736 C CA . LYS A 1 91 ? -2.684 -17.443 -0.477 1.00 91.75 91 LYS A CA 1
ATOM 737 C C . LYS A 1 91 ? -3.400 -16.822 -1.678 1.00 91.75 91 LYS A C 1
ATOM 739 O O . LYS A 1 91 ? -2.736 -16.313 -2.579 1.00 91.75 91 LYS A O 1
ATOM 744 N N . ASN A 1 92 ? -4.729 -16.874 -1.710 1.00 90.31 92 ASN A N 1
ATOM 745 C CA . ASN A 1 92 ? -5.528 -16.331 -2.806 1.00 90.31 92 ASN A CA 1
ATOM 746 C C . ASN A 1 92 ? -5.829 -14.837 -2.620 1.00 90.31 92 ASN A C 1
ATOM 748 O O . ASN A 1 92 ? -6.444 -14.228 -3.492 1.00 90.31 92 ASN A O 1
ATOM 752 N N . GLY A 1 93 ? -5.404 -14.242 -1.502 1.00 85.69 93 GLY A N 1
ATOM 753 C CA . GLY A 1 93 ? -5.710 -12.857 -1.161 1.00 85.69 93 GLY A CA 1
ATOM 754 C C . GLY A 1 93 ? -7.083 -12.670 -0.516 1.00 85.69 93 GLY A C 1
ATOM 755 O O . GLY A 1 93 ? -7.446 -11.533 -0.211 1.00 85.69 93 GLY A O 1
ATOM 756 N N . ASP A 1 94 ? -7.826 -13.751 -0.250 1.00 93.31 94 ASP A N 1
ATOM 757 C CA . ASP A 1 94 ? -9.027 -13.673 0.575 1.00 93.31 94 ASP A CA 1
ATOM 758 C C . ASP A 1 94 ? -8.620 -13.308 2.003 1.00 93.31 94 ASP A C 1
ATOM 760 O O . ASP A 1 94 ? -7.604 -13.767 2.534 1.00 93.31 94 ASP A O 1
ATOM 764 N N . GLN A 1 95 ? -9.434 -12.472 2.642 1.00 95.75 95 GLN A N 1
ATOM 765 C CA . GLN A 1 95 ? -9.166 -11.995 3.991 1.00 95.75 95 GLN A CA 1
ATOM 766 C C . GLN A 1 95 ? -10.228 -12.482 4.973 1.00 95.75 95 GLN A C 1
ATOM 768 O O . GLN A 1 95 ? -11.361 -12.783 4.605 1.00 95.75 95 GLN A O 1
ATOM 773 N N . TRP A 1 96 ? -9.865 -12.536 6.247 1.00 96.00 96 TRP A N 1
ATOM 774 C CA . TRP A 1 96 ? -10.752 -12.818 7.365 1.00 96.00 96 TRP A CA 1
ATOM 775 C C . TRP A 1 96 ? -10.595 -11.729 8.417 1.00 96.00 96 TRP A C 1
ATOM 777 O O . TRP A 1 96 ? -9.476 -11.395 8.811 1.00 96.00 96 TRP A O 1
ATOM 787 N N . VAL A 1 97 ? -11.722 -11.183 8.866 1.00 95.12 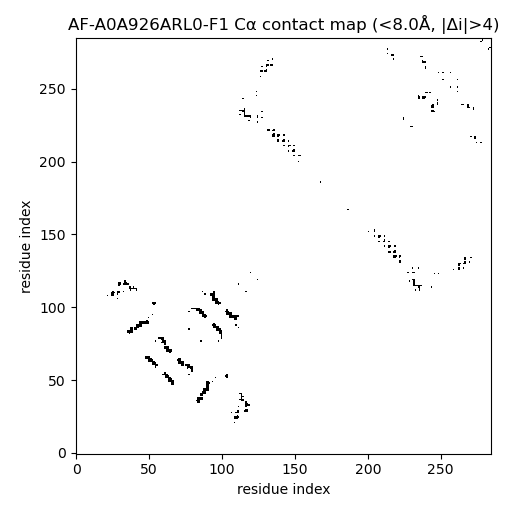97 VAL A N 1
ATOM 788 C CA . VAL A 1 97 ? -11.776 -10.154 9.906 1.00 95.12 97 VAL A CA 1
ATOM 789 C C . VAL A 1 97 ? -12.147 -10.804 11.228 1.00 95.12 97 VAL A C 1
ATOM 791 O O . VAL A 1 97 ? -13.209 -11.417 11.355 1.00 95.12 97 VAL A O 1
ATOM 794 N N . LEU A 1 98 ? -11.266 -10.648 12.211 1.00 94.12 98 LEU A N 1
ATOM 795 C CA . LEU A 1 98 ? -11.484 -11.051 13.592 1.00 94.12 98 LEU A CA 1
ATOM 796 C C . LEU A 1 98 ? -11.814 -9.819 14.425 1.00 94.12 98 LEU A C 1
ATOM 798 O O . LEU A 1 98 ? -10.992 -8.913 14.549 1.00 94.12 98 LEU A O 1
ATOM 802 N N . GLU A 1 99 ? -13.013 -9.793 14.997 1.00 91.12 99 GLU A N 1
ATOM 803 C CA . GLU A 1 99 ? -13.471 -8.725 15.880 1.00 91.12 99 GLU A CA 1
ATOM 804 C C . GLU A 1 99 ? -13.902 -9.316 17.221 1.00 91.12 99 GLU A C 1
ATOM 806 O O . GLU A 1 99 ? -14.485 -10.400 17.297 1.00 91.12 99 GLU A O 1
ATOM 811 N N . LYS A 1 100 ? -13.624 -8.588 18.301 1.00 85.19 100 LYS A N 1
ATOM 812 C CA . LYS A 1 100 ? -14.014 -9.001 19.643 1.00 85.19 100 LYS A CA 1
ATOM 813 C C . LYS A 1 100 ? -15.523 -9.242 19.733 1.00 85.19 100 LYS A C 1
ATOM 815 O O . LYS A 1 100 ? -16.329 -8.362 19.443 1.00 85.19 100 LYS A O 1
ATOM 820 N N . GLY A 1 101 ? -15.893 -10.424 20.222 1.00 80.88 101 GLY A N 1
ATOM 821 C CA . GLY A 1 101 ? -17.288 -10.786 20.477 1.00 80.88 101 GLY A CA 1
ATOM 822 C C . GLY A 1 101 ? -18.120 -11.030 19.217 1.00 80.88 101 GLY A C 1
ATOM 823 O O . GLY A 1 101 ? -19.338 -11.157 19.327 1.00 80.88 101 GLY A O 1
ATOM 824 N N . LYS A 1 102 ? -17.489 -11.104 18.039 1.00 87.50 102 LYS A N 1
ATOM 825 C CA . LYS A 1 102 ? -18.146 -11.467 16.783 1.00 87.50 102 LYS A CA 1
ATOM 826 C C . LYS A 1 102 ? -17.483 -12.694 16.176 1.00 87.50 102 LYS A C 1
ATOM 828 O O . LYS A 1 102 ? -16.305 -12.961 16.403 1.00 87.50 102 LYS A O 1
ATOM 833 N N . GLU A 1 103 ? -18.256 -13.441 15.398 1.00 90.19 103 GLU A N 1
ATOM 834 C CA . GLU A 1 103 ? -17.710 -14.553 14.626 1.00 90.19 103 GLU A CA 1
ATOM 835 C C . GLU A 1 103 ? -16.753 -14.039 13.536 1.00 90.19 103 GLU A C 1
ATOM 837 O O . GLU A 1 103 ? -17.011 -12.974 12.959 1.00 90.19 103 GLU A O 1
ATOM 842 N N . PRO A 1 104 ? -15.670 -14.781 13.230 1.00 93.62 104 PRO A N 1
ATOM 843 C CA . PRO A 1 104 ? -14.775 -14.468 12.122 1.00 93.62 104 PRO A CA 1
ATOM 844 C C . PRO A 1 104 ? -15.538 -14.294 10.807 1.00 93.62 104 PRO A C 1
ATOM 846 O O . PRO A 1 104 ? -16.292 -15.174 10.394 1.00 93.62 104 PRO A O 1
ATOM 849 N N . GLN A 1 105 ? -15.330 -13.169 10.124 1.00 95.62 105 GLN A N 1
ATOM 850 C CA . GLN A 1 105 ? -16.016 -12.878 8.865 1.00 95.62 105 GLN A CA 1
ATOM 851 C C . GLN A 1 105 ? -15.070 -13.012 7.681 1.00 95.62 105 GLN A C 1
ATOM 853 O O . GLN A 1 105 ? -14.045 -12.332 7.629 1.00 95.62 105 GLN A O 1
ATOM 858 N N . LYS A 1 106 ? -15.449 -13.833 6.697 1.00 95.50 106 LYS A N 1
ATOM 859 C CA . LYS A 1 106 ? -14.731 -13.916 5.425 1.00 95.50 106 LYS A CA 1
ATOM 860 C C . LYS A 1 106 ? -14.995 -12.675 4.568 1.00 95.50 106 LYS A C 1
ATOM 862 O O . LYS A 1 106 ? -16.133 -12.235 4.405 1.00 95.50 106 LYS A O 1
ATOM 867 N N . VAL A 1 107 ? -13.929 -12.160 3.974 1.00 94.31 107 VAL A N 1
ATOM 868 C CA . VAL A 1 107 ? -13.880 -11.020 3.063 1.00 94.31 107 VAL A CA 1
ATOM 869 C C . VAL A 1 107 ? -13.287 -11.513 1.749 1.00 94.31 107 VAL A C 1
ATOM 871 O O . VAL A 1 107 ? -12.073 -11.518 1.541 1.00 94.31 107 VAL A O 1
ATOM 874 N N . ALA A 1 108 ? -14.173 -11.999 0.879 1.00 89.00 108 ALA A N 1
ATOM 875 C CA . ALA A 1 108 ? -13.790 -12.517 -0.428 1.00 89.00 108 ALA A CA 1
ATOM 876 C C . ALA A 1 108 ? -13.176 -11.407 -1.295 1.00 89.00 108 ALA A C 1
ATOM 878 O O . ALA A 1 108 ? -13.689 -10.282 -1.310 1.00 89.00 108 ALA A O 1
ATOM 879 N N . GLY A 1 109 ? -12.094 -11.731 -2.003 1.00 83.50 109 GLY A N 1
ATOM 880 C CA . GLY A 1 109 ? -11.308 -10.796 -2.812 1.00 83.50 109 GLY A CA 1
ATOM 881 C C . GLY A 1 109 ? -10.451 -9.814 -2.002 1.00 83.50 109 GLY A C 1
ATOM 882 O O . GLY A 1 109 ? -9.764 -8.983 -2.589 1.00 83.50 109 GLY A O 1
ATOM 883 N N . GLY A 1 110 ? -10.494 -9.879 -0.666 1.00 88.19 110 GLY A N 1
ATOM 884 C CA . GLY A 1 110 ? -9.659 -9.069 0.220 1.00 88.19 110 GLY A CA 1
ATOM 885 C C . GLY A 1 110 ? -9.855 -7.557 0.064 1.00 88.19 110 GLY A C 1
ATOM 886 O O . GLY A 1 110 ? -10.978 -7.050 -0.010 1.00 88.19 110 GLY A O 1
ATOM 887 N N . GLY A 1 111 ? -8.741 -6.822 0.048 1.00 82.19 111 GLY A N 1
ATOM 888 C CA . GLY A 1 111 ? -8.718 -5.375 -0.179 1.00 82.19 111 GLY A CA 1
ATOM 889 C C . GLY A 1 111 ? -8.828 -4.501 1.071 1.00 82.19 111 GLY A C 1
ATOM 890 O O . GLY A 1 111 ? -8.831 -3.274 0.928 1.00 82.19 111 GLY A O 1
ATOM 891 N N . LEU A 1 112 ? -8.895 -5.097 2.267 1.00 86.19 112 LEU A N 1
ATOM 892 C CA . LEU A 1 112 ? -8.800 -4.389 3.542 1.00 86.19 112 LEU A CA 1
ATOM 893 C C . LEU A 1 112 ? -7.342 -4.152 3.912 1.00 86.19 112 LEU A C 1
ATOM 895 O O . LEU A 1 112 ? -6.513 -5.061 3.833 1.00 86.19 112 LEU A O 1
ATOM 899 N N . ILE A 1 113 ? -7.050 -2.930 4.351 1.00 78.69 113 ILE A N 1
ATOM 900 C CA . ILE A 1 113 ? -5.700 -2.517 4.734 1.00 78.69 113 ILE A CA 1
ATOM 901 C C . ILE A 1 113 ? -5.774 -1.741 6.052 1.00 78.69 113 ILE A C 1
ATOM 903 O O . ILE A 1 113 ? -6.620 -0.848 6.187 1.00 78.69 113 ILE A O 1
ATOM 907 N N . PRO A 1 114 ? -4.904 -2.041 7.034 1.00 71.38 114 PRO A N 1
ATOM 908 C CA . PRO A 1 114 ? -4.831 -1.276 8.268 1.00 71.38 114 PRO A CA 1
ATOM 909 C C . PRO A 1 114 ? -4.664 0.223 8.006 1.00 71.38 114 PRO A C 1
ATOM 911 O O . PRO A 1 114 ? -3.742 0.644 7.317 1.00 71.38 114 PRO A O 1
ATOM 914 N N . GLY A 1 115 ? -5.577 1.037 8.540 1.00 63.59 115 GLY A N 1
ATOM 915 C CA . GLY A 1 115 ? -5.555 2.493 8.359 1.00 63.59 115 GLY A CA 1
ATOM 916 C C . GLY A 1 115 ? -5.960 3.001 6.967 1.00 63.59 115 GLY A C 1
ATOM 917 O O . GLY A 1 115 ? -6.070 4.208 6.801 1.00 63.59 115 GLY A O 1
ATOM 918 N N . GLY A 1 116 ? -6.222 2.120 5.992 1.00 61.44 116 GLY A N 1
ATOM 919 C CA . GLY A 1 116 ? -6.655 2.484 4.629 1.00 61.44 116 GLY A CA 1
ATOM 920 C C . GLY A 1 116 ? -8.149 2.321 4.362 1.00 61.44 116 GLY A C 1
ATOM 921 O O . GLY A 1 116 ? -8.617 2.608 3.262 1.00 61.44 116 GLY A O 1
ATOM 922 N N . ASN A 1 117 ? -8.896 1.830 5.352 1.00 65.06 117 ASN A N 1
ATOM 923 C CA . ASN A 1 117 ? -10.331 1.570 5.220 1.00 65.06 117 ASN A CA 1
ATOM 924 C C . ASN A 1 117 ? -11.181 2.787 5.610 1.00 65.06 117 ASN A C 1
ATOM 926 O O . ASN A 1 117 ? -12.300 2.920 5.126 1.00 65.06 117 ASN A O 1
ATOM 930 N N . ALA A 1 118 ? -10.646 3.685 6.442 1.00 66.25 118 ALA A N 1
ATOM 931 C CA . ALA A 1 118 ? -11.288 4.949 6.773 1.00 66.25 118 ALA A CA 1
ATOM 932 C C . ALA A 1 118 ? -10.874 6.031 5.759 1.00 66.25 118 ALA A C 1
ATOM 934 O O . ALA A 1 118 ? -9.692 6.118 5.416 1.00 66.25 118 ALA A O 1
ATOM 935 N N . PRO A 1 119 ? -11.807 6.881 5.298 1.00 70.62 119 PRO A N 1
ATOM 936 C CA . PRO A 1 119 ? -11.461 7.987 4.420 1.00 70.62 119 PRO A CA 1
ATOM 937 C C . PRO A 1 119 ? -10.533 8.971 5.139 1.00 70.62 119 PRO A C 1
ATOM 939 O O . PRO A 1 119 ? -10.792 9.362 6.280 1.00 70.62 119 PRO A O 1
ATOM 942 N N . LEU A 1 120 ? -9.478 9.422 4.456 1.00 79.38 120 LEU A N 1
ATOM 943 C CA . LEU A 1 120 ? -8.603 10.471 4.973 1.00 79.38 120 LEU A CA 1
ATOM 944 C C . LEU A 1 120 ? -9.395 11.739 5.275 1.00 79.38 120 LEU A C 1
ATOM 946 O O . LEU A 1 120 ? -10.220 12.195 4.472 1.00 79.38 120 LEU A O 1
ATOM 950 N N . ALA A 1 121 ? -9.055 12.380 6.393 1.00 83.94 121 ALA A N 1
ATOM 951 C CA . ALA A 1 121 ? -9.495 13.739 6.639 1.00 83.94 121 ALA A CA 1
ATOM 952 C C . ALA A 1 121 ? -8.988 14.656 5.516 1.00 83.94 121 ALA A C 1
ATOM 954 O O . ALA A 1 121 ? -7.881 14.504 4.995 1.00 83.94 121 ALA A O 1
ATOM 955 N N . ARG A 1 122 ? -9.798 15.654 5.146 1.00 85.88 122 ARG A N 1
ATOM 956 C CA . ARG A 1 122 ? -9.484 16.558 4.030 1.00 85.88 122 ARG A CA 1
ATOM 957 C C . ARG A 1 122 ? -8.122 17.244 4.182 1.00 85.88 122 ARG A C 1
ATOM 959 O O . ARG A 1 122 ? -7.402 17.362 3.199 1.00 85.88 122 ARG A O 1
ATOM 966 N N . ALA A 1 123 ? -7.772 17.663 5.399 1.00 85.25 123 ALA A N 1
ATOM 967 C CA . ALA A 1 123 ? -6.497 18.321 5.682 1.00 85.25 123 ALA A CA 1
ATOM 968 C C . ALA A 1 123 ? -5.295 17.400 5.411 1.00 85.25 123 ALA A C 1
ATOM 970 O O . ALA A 1 123 ? -4.340 17.814 4.756 1.00 85.25 123 ALA A O 1
ATOM 971 N N . ASP A 1 124 ? -5.378 16.139 5.841 1.00 87.25 124 ASP A N 1
ATOM 972 C CA . ASP A 1 124 ? -4.356 15.130 5.562 1.00 87.25 124 ASP A CA 1
ATOM 973 C C . ASP A 1 124 ? -4.279 14.841 4.057 1.00 87.25 124 ASP A C 1
ATOM 975 O O . ASP A 1 124 ? -3.209 14.856 3.456 1.00 87.25 124 ASP A O 1
ATOM 979 N N . ARG A 1 125 ? -5.423 14.697 3.383 1.00 89.00 125 ARG A N 1
ATOM 980 C CA . ARG A 1 125 ? -5.439 14.510 1.926 1.00 89.00 125 ARG A CA 1
ATOM 981 C C . ARG A 1 125 ? -4.793 15.680 1.177 1.00 89.00 125 ARG A C 1
ATOM 983 O O . ARG A 1 125 ? -4.060 15.459 0.215 1.00 89.00 125 ARG A O 1
ATOM 990 N N . ASP A 1 126 ? -5.038 16.915 1.604 1.00 89.12 126 ASP A N 1
ATOM 991 C CA . ASP A 1 126 ? -4.446 18.108 0.992 1.00 89.12 126 ASP A CA 1
ATOM 992 C C . ASP A 1 126 ? -2.921 18.162 1.206 1.00 89.12 126 ASP A C 1
ATOM 994 O O . ASP A 1 126 ? -2.187 18.516 0.278 1.00 89.12 126 ASP A O 1
ATOM 998 N N . LEU A 1 127 ? -2.421 17.749 2.379 1.00 90.56 127 LEU A N 1
ATOM 999 C CA . LEU A 1 127 ? -0.984 17.574 2.630 1.00 90.56 127 LEU A CA 1
ATOM 1000 C C . LEU A 1 127 ? -0.375 16.525 1.694 1.00 90.56 127 LEU A C 1
ATOM 1002 O O . LEU A 1 127 ? 0.659 16.778 1.070 1.00 90.56 127 LEU A O 1
ATOM 1006 N N . LEU A 1 128 ? -1.034 15.373 1.556 1.00 89.44 128 LEU A N 1
ATOM 1007 C CA . LEU A 1 128 ? -0.579 14.291 0.688 1.00 89.44 128 LEU A CA 1
ATOM 1008 C C . LEU A 1 128 ? -0.540 14.730 -0.784 1.00 89.44 128 LEU A C 1
ATOM 1010 O O . LEU A 1 128 ? 0.457 14.507 -1.468 1.00 89.44 128 LEU A O 1
ATOM 1014 N N . LYS A 1 129 ? -1.565 15.458 -1.251 1.00 90.06 129 LYS A N 1
ATOM 1015 C CA . LYS A 1 129 ? -1.607 16.075 -2.591 1.00 9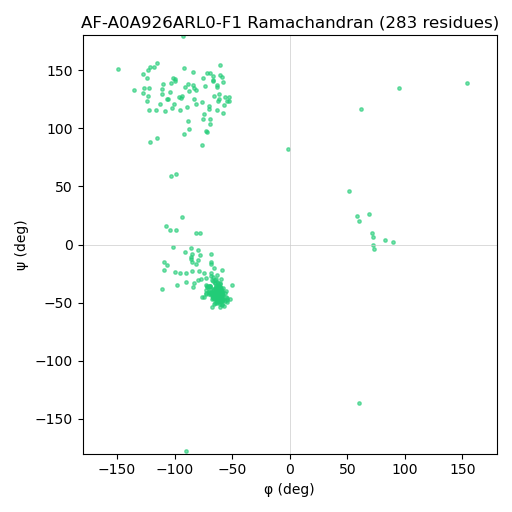0.06 129 LYS A CA 1
ATOM 1016 C C . LYS A 1 129 ? -0.448 17.042 -2.822 1.00 90.06 129 LYS A C 1
ATOM 1018 O O . LYS A 1 129 ? 0.175 17.020 -3.884 1.00 90.06 129 LYS A O 1
ATOM 1023 N N . LYS A 1 130 ? -0.137 17.897 -1.841 1.00 91.31 130 LYS A N 1
ATOM 1024 C CA . LYS A 1 130 ? 1.001 18.828 -1.929 1.00 91.31 130 LYS A CA 1
ATOM 1025 C C . LYS A 1 130 ? 2.332 18.074 -2.006 1.00 91.31 130 LYS A C 1
ATOM 1027 O O . LYS A 1 130 ? 3.169 18.438 -2.833 1.00 91.31 130 LYS A O 1
ATOM 1032 N N . ALA A 1 131 ? 2.510 17.020 -1.209 1.00 91.25 131 ALA A N 1
ATOM 1033 C CA . ALA A 1 131 ? 3.708 16.181 -1.238 1.00 91.25 131 ALA A CA 1
ATOM 1034 C C . ALA A 1 131 ? 3.876 15.463 -2.587 1.00 91.25 131 ALA A C 1
ATOM 1036 O O . ALA A 1 131 ? 4.928 15.586 -3.212 1.00 91.25 131 ALA A O 1
ATOM 1037 N N . LEU A 1 132 ? 2.824 14.815 -3.096 1.00 87.38 132 LEU A N 1
ATOM 1038 C CA . LEU A 1 132 ? 2.821 14.155 -4.408 1.00 87.38 132 LEU A CA 1
ATOM 1039 C C . LEU A 1 132 ? 3.123 15.124 -5.548 1.00 87.38 132 LEU A C 1
ATOM 1041 O O . LEU A 1 132 ? 3.929 14.824 -6.424 1.00 87.38 132 LEU A O 1
ATOM 1045 N N . LYS A 1 133 ? 2.568 16.339 -5.503 1.00 88.94 133 LYS A N 1
ATOM 1046 C CA . LYS A 1 133 ? 2.900 17.380 -6.482 1.00 88.94 133 LYS A CA 1
ATOM 1047 C C . LYS A 1 133 ? 4.394 17.721 -6.470 1.00 88.94 133 LYS A C 1
ATOM 1049 O O . LYS A 1 133 ? 4.961 17.970 -7.534 1.00 88.94 133 LYS A O 1
ATOM 1054 N N . GLN A 1 134 ? 5.041 17.734 -5.301 1.00 89.31 134 GLN A N 1
ATOM 1055 C CA . GLN A 1 134 ? 6.491 17.932 -5.219 1.00 89.31 134 GLN A CA 1
ATOM 1056 C C . GLN A 1 134 ? 7.269 16.736 -5.776 1.00 89.31 134 GLN A C 1
ATOM 1058 O O . GLN A 1 134 ? 8.225 16.966 -6.516 1.00 89.31 134 GLN A O 1
ATOM 1063 N N . VAL A 1 135 ? 6.845 15.496 -5.492 1.00 85.88 135 VAL A N 1
ATOM 1064 C CA . VAL A 1 135 ? 7.433 14.287 -6.103 1.00 85.88 135 VAL A CA 1
ATOM 1065 C C . VAL A 1 135 ? 7.330 14.376 -7.624 1.00 85.88 135 VAL A C 1
ATOM 1067 O O . VAL A 1 135 ? 8.345 14.324 -8.312 1.00 85.88 135 VAL A O 1
ATOM 1070 N N . ARG A 1 136 ? 6.134 14.628 -8.165 1.00 83.94 136 ARG A N 1
ATOM 1071 C CA . ARG A 1 136 ? 5.925 14.781 -9.606 1.00 83.94 136 ARG A CA 1
ATOM 1072 C C . ARG A 1 136 ? 6.843 15.838 -10.205 1.00 83.94 136 ARG A C 1
ATOM 1074 O O . ARG A 1 136 ? 7.491 15.582 -11.211 1.00 83.94 136 ARG A O 1
ATOM 1081 N N . ASN A 1 137 ? 6.906 17.026 -9.607 1.00 84.69 137 ASN A N 1
ATOM 1082 C CA . ASN A 1 137 ? 7.743 18.101 -10.133 1.00 84.69 137 ASN A CA 1
ATOM 1083 C C . ASN A 1 137 ? 9.227 17.696 -10.153 1.00 84.69 137 ASN A C 1
ATOM 1085 O O . ASN A 1 137 ? 9.890 17.917 -11.163 1.00 84.69 137 ASN A O 1
ATOM 1089 N N . GLN A 1 138 ? 9.719 17.056 -9.087 1.00 85.25 138 GLN A N 1
ATOM 1090 C CA . GLN A 1 138 ? 11.089 16.547 -9.005 1.00 85.25 138 GLN A CA 1
ATOM 1091 C C . GLN A 1 138 ? 11.362 15.508 -10.105 1.00 85.25 138 GLN A C 1
ATOM 1093 O O . GLN A 1 138 ? 12.272 15.685 -10.912 1.00 85.25 138 GLN A O 1
ATOM 1098 N N . TYR A 1 139 ? 10.527 14.472 -10.203 1.00 77.88 139 TYR A N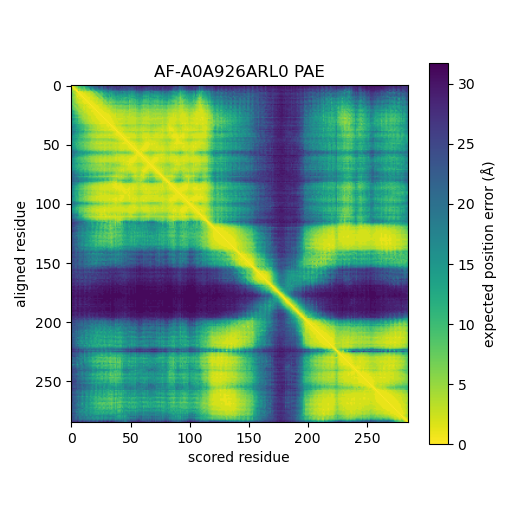 1
ATOM 1099 C CA . TYR A 1 139 ? 10.769 13.347 -11.110 1.00 77.88 139 TYR A CA 1
ATOM 1100 C C . TYR A 1 139 ? 10.350 13.603 -12.560 1.00 77.88 139 TYR A C 1
ATOM 1102 O O . TYR A 1 139 ? 10.853 12.929 -13.451 1.00 77.88 139 TYR A O 1
ATOM 1110 N N . SER A 1 140 ? 9.526 14.618 -12.835 1.00 76.75 140 SER A N 1
ATOM 1111 C CA . SER A 1 140 ? 9.273 15.089 -14.206 1.00 76.75 140 SER A CA 1
ATOM 1112 C C . SER A 1 140 ? 10.550 15.604 -14.876 1.00 76.75 140 SER A C 1
ATOM 1114 O O . SER A 1 140 ? 10.780 15.339 -16.053 1.00 76.75 140 SER A O 1
ATOM 1116 N N . GLN A 1 141 ? 11.416 16.284 -14.115 1.00 72.31 141 GLN A N 1
ATOM 1117 C CA . GLN A 1 141 ? 12.710 16.758 -14.605 1.00 72.31 141 GLN A CA 1
ATOM 1118 C C . GLN A 1 141 ? 13.708 15.601 -14.693 1.00 72.31 141 GLN A C 1
ATOM 1120 O O . GLN A 1 141 ? 14.362 15.425 -15.720 1.00 72.31 141 GLN A O 1
ATOM 1125 N N . THR A 1 142 ? 13.770 14.758 -13.657 1.00 70.44 142 THR A N 1
ATOM 1126 C CA . THR A 1 142 ? 14.677 13.600 -13.622 1.00 70.44 142 THR A CA 1
ATOM 1127 C C . THR A 1 142 ? 14.376 12.586 -14.730 1.00 70.44 142 THR A C 1
ATOM 1129 O O . THR A 1 142 ? 15.300 11.990 -15.270 1.00 70.44 142 THR A O 1
ATOM 1132 N N . LEU A 1 143 ? 13.112 12.419 -15.132 1.00 66.81 143 LEU A N 1
ATOM 1133 C CA . LEU A 1 143 ? 12.710 11.539 -16.233 1.00 66.81 143 LEU A CA 1
ATOM 1134 C C . LEU A 1 143 ? 13.356 11.890 -17.567 1.00 66.81 143 LEU A C 1
ATOM 1136 O O . LEU A 1 143 ? 13.761 10.989 -18.304 1.00 66.81 143 LEU A O 1
ATOM 1140 N N . VAL A 1 144 ? 13.428 13.184 -17.881 1.00 67.31 144 VAL A N 1
ATOM 1141 C CA . VAL A 1 144 ? 14.051 13.667 -19.116 1.00 67.31 144 VAL A CA 1
ATOM 1142 C C . VAL A 1 144 ? 15.536 13.330 -19.080 1.00 67.31 144 VAL A C 1
ATOM 1144 O O . VAL A 1 144 ? 16.023 12.649 -19.979 1.00 67.31 144 VAL A O 1
ATOM 1147 N N . THR A 1 145 ? 16.217 13.684 -17.987 1.00 72.44 145 THR A N 1
ATOM 1148 C CA . THR A 1 145 ? 17.646 13.407 -17.799 1.00 72.44 145 THR A CA 1
ATOM 1149 C C . THR A 1 145 ? 17.960 11.909 -17.841 1.00 72.44 145 THR A C 1
ATOM 1151 O O . THR A 1 145 ? 18.837 11.495 -18.591 1.00 72.44 145 THR A O 1
ATOM 1154 N N . SER A 1 146 ? 17.219 11.064 -17.115 1.00 65.19 146 SER A N 1
ATOM 1155 C CA . SER A 1 146 ? 17.429 9.607 -17.127 1.00 65.19 146 SER A CA 1
ATOM 1156 C C . SER A 1 146 ? 17.129 8.975 -18.489 1.00 65.19 146 SER A C 1
ATOM 1158 O O . SER A 1 146 ? 17.783 8.010 -18.875 1.00 65.19 146 SER A O 1
ATOM 1160 N N . SER A 1 147 ? 16.155 9.504 -19.236 1.00 66.44 147 SER A N 1
ATOM 1161 C CA . SER A 1 147 ? 15.848 9.014 -20.587 1.00 66.44 147 SER A CA 1
ATOM 1162 C C . SER A 1 147 ? 16.927 9.399 -21.600 1.00 66.44 147 SER A C 1
ATOM 1164 O O . SER A 1 147 ? 17.214 8.622 -22.509 1.00 66.44 147 SER A O 1
ATOM 1166 N N . GLU A 1 148 ? 17.508 10.593 -21.475 1.00 71.75 148 GLU A N 1
ATOM 1167 C CA . GLU A 1 148 ? 18.636 11.043 -22.299 1.00 71.75 148 GLU A CA 1
ATOM 1168 C C . GLU A 1 148 ? 19.911 10.259 -21.989 1.00 71.75 148 GLU A C 1
ATOM 1170 O O . GLU A 1 148 ? 20.602 9.835 -22.914 1.00 71.75 148 GLU A O 1
ATOM 1175 N N . GLU A 1 149 ? 20.179 9.994 -20.712 1.00 69.25 149 GLU A N 1
ATOM 1176 C CA . GLU A 1 149 ? 21.334 9.210 -20.277 1.00 69.25 149 GLU A CA 1
ATOM 1177 C C . GLU A 1 149 ? 21.267 7.768 -20.800 1.00 69.25 149 GLU A C 1
ATOM 1179 O O . GLU A 1 149 ? 22.218 7.285 -21.411 1.00 69.25 149 GLU A O 1
ATOM 1184 N N . LEU A 1 150 ? 20.106 7.107 -20.698 1.00 65.81 150 LEU A N 1
ATOM 1185 C CA . LEU A 1 150 ? 19.926 5.765 -21.262 1.00 65.81 150 LEU A CA 1
ATOM 1186 C C . LEU A 1 150 ? 20.085 5.757 -22.795 1.00 65.81 150 LEU A C 1
ATOM 1188 O O . LEU A 1 150 ? 20.608 4.799 -23.364 1.00 65.81 150 LEU A O 1
ATOM 1192 N N . LYS A 1 151 ? 19.650 6.819 -23.490 1.00 67.06 151 LYS A N 1
ATOM 1193 C CA . LYS A 1 151 ? 19.874 6.957 -24.940 1.00 67.06 151 LYS A CA 1
ATOM 1194 C C . LYS A 1 151 ? 21.359 7.095 -25.270 1.00 67.06 151 LYS A C 1
ATOM 1196 O O . LYS A 1 151 ? 21.807 6.425 -26.195 1.00 67.06 151 LYS A O 1
ATOM 1201 N N . ARG A 1 152 ? 22.109 7.905 -24.514 1.00 67.56 152 ARG A N 1
ATOM 1202 C CA . ARG A 1 152 ? 23.566 8.047 -24.675 1.00 67.56 152 ARG A CA 1
ATOM 1203 C C . ARG A 1 152 ? 24.282 6.723 -24.443 1.00 67.56 152 ARG A C 1
ATOM 1205 O O . ARG A 1 152 ? 25.065 6.307 -25.286 1.00 67.56 152 ARG A O 1
ATOM 1212 N N . GLN A 1 153 ? 23.937 6.009 -23.377 1.00 63.91 153 GLN A N 1
ATOM 1213 C CA . GLN A 1 153 ? 24.526 4.703 -23.075 1.00 63.91 153 GLN A CA 1
ATOM 1214 C C . GLN A 1 153 ? 24.161 3.622 -24.105 1.00 63.91 153 GLN A C 1
ATOM 1216 O O . GLN A 1 153 ? 24.953 2.719 -24.335 1.00 63.91 153 GLN A O 1
ATOM 1221 N N . LYS A 1 154 ? 23.008 3.712 -24.789 1.00 60.47 154 LYS A N 1
ATOM 1222 C CA . LYS A 1 154 ? 22.708 2.856 -25.958 1.00 60.47 154 LYS A CA 1
ATOM 1223 C C . LYS A 1 154 ? 23.507 3.223 -27.208 1.00 60.47 154 LYS A C 1
ATOM 1225 O O . LYS A 1 154 ? 23.715 2.360 -28.056 1.00 60.47 154 LYS A O 1
ATOM 1230 N N . GLN A 1 155 ? 23.891 4.488 -27.359 1.00 58.62 155 GLN A N 1
ATOM 1231 C CA . GLN A 1 155 ? 24.637 4.983 -28.519 1.00 58.62 155 GLN A CA 1
ATOM 1232 C C . GLN A 1 155 ? 26.143 4.736 -28.392 1.00 58.62 155 GLN A C 1
ATOM 1234 O O . GLN A 1 155 ? 26.775 4.424 -29.396 1.00 58.62 155 GLN A O 1
ATOM 1239 N N . GLN A 1 156 ? 26.693 4.778 -27.177 1.00 56.25 156 GLN A N 1
ATOM 1240 C CA . GLN A 1 156 ? 28.122 4.565 -26.925 1.00 56.25 156 GLN A CA 1
ATOM 1241 C C . GLN A 1 156 ? 28.678 3.244 -27.493 1.00 56.25 156 GLN A C 1
ATOM 1243 O O . GLN A 1 156 ? 29.683 3.309 -28.192 1.00 56.25 156 GLN A O 1
ATOM 1248 N N . PRO A 1 157 ? 28.030 2.071 -27.332 1.00 57.47 157 PRO A N 1
ATOM 1249 C CA . PRO A 1 157 ? 28.498 0.832 -27.952 1.00 57.47 157 PRO A CA 1
ATOM 1250 C C . PRO A 1 157 ? 28.546 0.913 -29.481 1.00 57.47 157 PRO A C 1
ATOM 1252 O O . PRO A 1 157 ? 29.419 0.321 -30.102 1.00 57.47 157 PRO A O 1
ATOM 1255 N N . TYR A 1 158 ? 27.616 1.647 -30.102 1.00 49.62 158 TYR A N 1
ATOM 1256 C CA . TYR A 1 158 ? 27.580 1.812 -31.554 1.00 49.62 158 TYR A CA 1
ATOM 1257 C C . TYR A 1 158 ? 28.707 2.726 -32.043 1.00 49.62 158 TYR A C 1
ATOM 1259 O O . TYR A 1 158 ? 29.344 2.413 -33.041 1.00 49.62 158 TYR A O 1
ATOM 1267 N N . GLU A 1 159 ? 28.985 3.822 -31.335 1.00 56.28 159 GLU A N 1
ATOM 1268 C CA . GLU A 1 159 ? 30.115 4.709 -31.637 1.00 56.28 159 GLU A CA 1
ATOM 1269 C C . GLU A 1 159 ? 31.455 3.995 -31.441 1.00 56.28 159 GLU A C 1
ATOM 1271 O O . GLU A 1 159 ? 32.311 4.094 -32.312 1.00 56.28 159 GLU A O 1
ATOM 1276 N N . GLN A 1 160 ? 31.594 3.188 -30.385 1.00 53.50 160 GLN A N 1
ATOM 1277 C CA . GLN A 1 160 ? 32.792 2.382 -30.140 1.00 53.50 160 GLN A CA 1
ATOM 1278 C C . GLN A 1 160 ? 32.994 1.311 -31.219 1.00 53.50 160 GLN A C 1
ATOM 1280 O O . GLN A 1 160 ? 34.095 1.163 -31.728 1.00 53.50 160 GLN A O 1
ATOM 1285 N N . ILE A 1 161 ? 31.928 0.619 -31.644 1.00 49.22 161 ILE A N 1
ATOM 1286 C CA . ILE A 1 161 ? 31.985 -0.326 -32.773 1.00 49.22 161 ILE A CA 1
ATOM 1287 C C . ILE A 1 161 ? 32.354 0.402 -34.072 1.00 49.22 161 ILE A C 1
ATOM 1289 O O . ILE A 1 161 ? 33.108 -0.132 -34.879 1.00 49.22 161 ILE A O 1
ATOM 1293 N N . VAL A 1 162 ? 31.832 1.609 -34.304 1.00 53.34 162 VAL A N 1
ATOM 1294 C CA . VAL A 1 162 ? 32.175 2.411 -35.486 1.00 53.34 162 VAL A CA 1
ATOM 1295 C C . VAL A 1 162 ? 33.629 2.887 -35.434 1.00 53.34 162 VAL A C 1
ATOM 1297 O O . VAL A 1 162 ? 34.295 2.810 -36.461 1.00 53.34 162 VAL A O 1
ATOM 1300 N N . GLU A 1 163 ? 34.141 3.325 -34.282 1.00 58.22 163 GLU A N 1
ATOM 1301 C CA . GLU A 1 163 ? 35.555 3.679 -34.090 1.00 58.22 163 GLU A CA 1
ATOM 1302 C C . GLU A 1 163 ? 36.472 2.461 -34.248 1.00 58.22 163 GLU A C 1
ATOM 1304 O O . GLU A 1 163 ? 37.467 2.540 -34.967 1.00 58.22 163 GLU A O 1
ATOM 1309 N N . ASP A 1 164 ? 36.111 1.315 -33.668 1.00 53.75 164 ASP A N 1
ATOM 1310 C CA . ASP A 1 164 ? 36.849 0.061 -33.814 1.00 53.75 164 ASP A CA 1
ATOM 1311 C C . ASP A 1 164 ? 36.884 -0.365 -35.287 1.00 53.75 164 ASP A C 1
ATOM 1313 O O . ASP A 1 164 ? 37.956 -0.634 -35.830 1.00 53.75 164 ASP A O 1
ATOM 1317 N N . LEU A 1 165 ? 35.743 -0.325 -35.985 1.00 47.53 165 LEU A N 1
ATOM 1318 C CA . LEU A 1 165 ? 35.675 -0.595 -37.422 1.00 47.53 165 LEU A CA 1
ATOM 1319 C C . LEU A 1 165 ? 36.493 0.421 -38.232 1.00 47.53 165 LEU A C 1
ATOM 1321 O O . LEU A 1 165 ? 37.219 0.025 -39.137 1.00 47.53 165 LEU A O 1
ATOM 1325 N N . GLN A 1 166 ? 36.440 1.715 -37.918 1.00 53.97 166 GLN A N 1
ATOM 1326 C CA . GLN A 1 166 ? 37.244 2.737 -38.601 1.00 53.97 166 GLN A CA 1
ATOM 1327 C C . GLN A 1 166 ? 38.748 2.580 -38.338 1.00 53.97 166 GLN A C 1
ATOM 1329 O O . GLN A 1 166 ? 39.548 2.865 -39.226 1.00 53.97 166 GLN A O 1
ATOM 1334 N N . SER A 1 167 ? 39.144 2.089 -37.162 1.00 52.50 167 SER A N 1
ATOM 1335 C CA . SER A 1 167 ? 40.546 1.798 -36.842 1.00 52.50 167 SER A CA 1
ATOM 1336 C C . SER A 1 167 ? 41.075 0.588 -37.623 1.00 52.50 167 SER A C 1
ATOM 1338 O O . SER A 1 167 ? 42.207 0.620 -38.107 1.00 52.50 167 SER A O 1
ATOM 1340 N N . ILE A 1 168 ?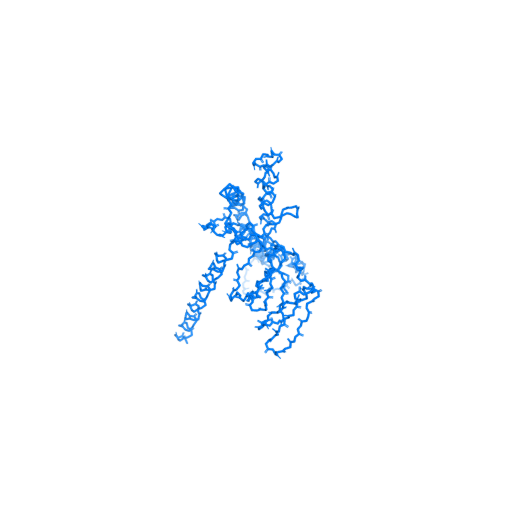 40.228 -0.429 -37.835 1.00 51.22 168 ILE A N 1
ATOM 1341 C CA . ILE A 1 168 ? 40.517 -1.601 -38.676 1.00 51.22 168 ILE A CA 1
ATOM 1342 C C . ILE A 1 168 ? 40.558 -1.203 -40.162 1.00 51.22 168 ILE A C 1
ATOM 1344 O O . ILE A 1 168 ? 41.379 -1.709 -40.925 1.00 51.22 168 ILE A O 1
ATOM 1348 N N . PHE A 1 169 ? 39.709 -0.258 -40.574 1.00 43.09 169 PHE A N 1
ATOM 1349 C CA . PHE A 1 169 ? 39.641 0.283 -41.931 1.00 43.09 169 PHE A CA 1
ATOM 1350 C C . PHE A 1 169 ? 40.286 1.673 -42.024 1.00 43.09 169 PHE A C 1
ATOM 1352 O O . PHE A 1 169 ? 39.651 2.643 -42.440 1.00 43.09 169 PHE A O 1
ATOM 1359 N N . SER A 1 170 ? 41.572 1.786 -41.689 1.00 47.34 170 SER A N 1
ATOM 1360 C CA . SER A 1 170 ? 42.329 2.972 -42.105 1.00 47.34 170 SER A CA 1
ATOM 1361 C C . SER A 1 170 ? 42.443 2.977 -43.638 1.00 47.34 170 SER A C 1
ATOM 1363 O O . SER A 1 170 ? 42.852 1.964 -44.212 1.00 47.34 170 SER A O 1
ATOM 1365 N N . PRO A 1 171 ? 42.087 4.072 -44.341 1.00 42.25 171 PRO A N 1
ATOM 1366 C CA . PRO A 1 171 ? 42.217 4.115 -45.789 1.00 42.25 171 PRO A CA 1
ATOM 1367 C C . PRO A 1 171 ? 43.697 3.988 -46.149 1.00 42.25 171 PRO A C 1
ATOM 1369 O O . PRO A 1 171 ? 44.501 4.856 -45.805 1.00 42.25 171 PRO A O 1
ATOM 1372 N N . ALA A 1 172 ? 44.062 2.898 -46.827 1.00 44.56 172 ALA A N 1
ATOM 1373 C CA . ALA A 1 172 ? 45.403 2.728 -47.361 1.00 44.56 172 ALA A CA 1
ATOM 1374 C C . ALA A 1 172 ? 45.730 3.936 -48.247 1.00 44.56 172 ALA A C 1
ATOM 1376 O O . ALA A 1 172 ? 44.988 4.257 -49.180 1.00 44.56 172 ALA A O 1
ATOM 1377 N N . THR A 1 173 ? 46.825 4.631 -47.940 1.00 46.66 173 THR A N 1
ATOM 1378 C CA . THR A 1 173 ? 47.343 5.707 -48.784 1.00 46.66 173 THR A CA 1
ATOM 1379 C C . THR A 1 173 ? 47.586 5.114 -50.174 1.00 46.66 173 THR A C 1
ATOM 1381 O O . THR A 1 173 ? 48.355 4.157 -50.272 1.00 46.66 173 THR A O 1
ATOM 1384 N N . PRO A 1 174 ? 46.942 5.607 -51.247 1.00 39.78 174 PRO A N 1
ATOM 1385 C CA . PRO A 1 174 ? 47.034 4.958 -52.544 1.00 39.78 174 PRO A CA 1
ATOM 1386 C C . PRO A 1 174 ? 48.428 5.205 -53.120 1.00 39.78 174 PRO A C 1
ATOM 1388 O O . PRO A 1 174 ? 48.715 6.263 -53.682 1.00 39.78 174 PRO A O 1
ATOM 1391 N N . THR A 1 175 ? 49.320 4.234 -52.961 1.00 40.19 175 THR A N 1
ATOM 1392 C CA . THR A 1 175 ? 50.612 4.212 -53.638 1.00 40.19 175 THR A CA 1
ATOM 1393 C C . THR A 1 175 ? 50.484 3.445 -54.943 1.00 40.19 175 THR A C 1
ATOM 1395 O O . THR A 1 175 ? 50.656 2.236 -54.971 1.00 40.19 175 THR A O 1
ATOM 1398 N N . GLY A 1 176 ? 50.257 4.186 -56.027 1.00 38.97 176 GLY A N 1
ATOM 1399 C CA . GLY A 1 176 ? 50.781 3.816 -57.341 1.00 38.97 176 GLY A CA 1
ATOM 1400 C C . GLY A 1 176 ? 49.860 3.023 -58.269 1.00 38.97 176 GLY A C 1
ATOM 1401 O O . GLY A 1 176 ? 49.208 2.058 -57.900 1.00 38.97 176 GLY A O 1
ATOM 1402 N N . THR A 1 177 ? 49.860 3.483 -59.515 1.00 46.88 177 THR A N 1
ATOM 1403 C CA . THR A 1 177 ? 49.322 2.882 -60.738 1.00 46.88 177 THR A CA 1
ATOM 1404 C C . THR A 1 177 ? 49.931 1.509 -61.035 1.00 46.88 177 THR A C 1
ATOM 1406 O O . THR A 1 177 ? 51.120 1.445 -61.335 1.00 46.88 177 THR A O 1
ATOM 1409 N N . ASP A 1 178 ? 49.127 0.446 -60.961 1.00 42.12 178 ASP A N 1
ATOM 1410 C CA . ASP A 1 178 ? 48.864 -0.535 -62.035 1.00 42.12 178 ASP A CA 1
ATOM 1411 C C . ASP A 1 178 ? 48.444 -1.910 -61.481 1.00 42.12 178 ASP A C 1
ATOM 1413 O O . ASP A 1 178 ? 49.040 -2.438 -60.550 1.00 42.12 178 ASP A O 1
ATOM 1417 N N . SER A 1 179 ? 47.458 -2.509 -62.161 1.00 40.59 179 SER A N 1
ATOM 1418 C CA . SER A 1 179 ? 47.048 -3.928 -62.155 1.00 40.59 179 SER A CA 1
ATOM 1419 C C . SER A 1 179 ? 46.547 -4.573 -60.849 1.00 40.59 179 SER A C 1
ATOM 1421 O O . SER A 1 179 ? 47.282 -4.758 -59.893 1.00 40.59 179 SER A O 1
ATOM 1423 N N . GLU A 1 180 ? 45.273 -4.982 -60.898 1.00 44.16 180 GLU A N 1
ATOM 1424 C CA . GLU A 1 180 ? 44.566 -6.008 -60.109 1.00 44.16 180 GLU A CA 1
ATOM 1425 C C . GLU A 1 180 ? 45.392 -6.784 -59.061 1.00 44.16 180 GLU A C 1
ATOM 1427 O O . GLU A 1 180 ? 45.777 -7.932 -59.275 1.00 44.16 180 GLU A O 1
ATOM 1432 N N . GLU A 1 181 ? 45.575 -6.198 -57.879 1.00 35.41 181 GLU A N 1
ATOM 1433 C CA . GLU A 1 181 ? 45.985 -6.933 -56.685 1.00 35.41 181 GLU A CA 1
ATOM 1434 C C . GLU A 1 181 ? 44.786 -7.005 -55.731 1.00 35.41 181 GLU A C 1
ATOM 1436 O O . GLU A 1 181 ? 44.263 -5.991 -55.262 1.00 35.41 181 GLU A O 1
ATOM 1441 N N . ILE A 1 182 ? 44.282 -8.220 -55.497 1.00 35.97 182 ILE A N 1
ATOM 1442 C CA . ILE A 1 182 ? 43.252 -8.472 -54.486 1.00 35.97 182 ILE A CA 1
ATOM 1443 C C . ILE A 1 182 ? 43.916 -8.262 -53.124 1.00 35.97 182 ILE A C 1
ATOM 1445 O O . ILE A 1 182 ? 44.676 -9.109 -52.658 1.00 35.97 182 ILE A O 1
ATOM 1449 N N . ILE A 1 183 ? 43.628 -7.123 -52.497 1.00 37.44 183 ILE A N 1
ATOM 1450 C CA . ILE A 1 183 ? 44.053 -6.809 -51.133 1.00 37.44 183 ILE A CA 1
ATOM 1451 C C . ILE A 1 183 ? 43.282 -7.731 -50.178 1.00 37.44 183 ILE A C 1
ATOM 1453 O O . ILE A 1 183 ? 42.077 -7.567 -49.979 1.00 37.44 183 ILE A O 1
ATOM 1457 N N . PHE A 1 184 ? 43.964 -8.715 -49.591 1.00 31.19 184 PHE A N 1
ATOM 1458 C CA . PHE A 1 184 ? 43.444 -9.448 -48.439 1.00 31.19 184 PHE A CA 1
ATOM 1459 C C . PHE A 1 184 ? 43.703 -8.617 -47.179 1.00 31.19 184 PHE A C 1
ATOM 1461 O O . PHE A 1 184 ? 44.846 -8.300 -46.863 1.00 31.19 184 PHE A O 1
ATOM 1468 N N . PHE A 1 185 ? 42.637 -8.258 -46.463 1.00 35.34 185 PHE A N 1
ATOM 1469 C CA . PHE A 1 185 ? 42.744 -7.647 -45.141 1.00 35.34 185 PHE A CA 1
ATOM 1470 C C . PHE A 1 185 ? 43.113 -8.741 -44.130 1.00 35.34 185 PHE A C 1
ATOM 1472 O O . PHE A 1 185 ? 42.279 -9.591 -43.812 1.00 35.34 185 PHE A O 1
ATOM 1479 N N . GLU A 1 186 ? 44.348 -8.745 -43.630 1.00 35.19 186 GLU A N 1
ATOM 1480 C CA . GLU A 1 186 ? 44.675 -9.494 -42.415 1.00 35.19 186 GLU A CA 1
ATOM 1481 C C . GLU A 1 186 ? 44.102 -8.730 -41.218 1.00 35.19 186 GLU A C 1
ATOM 1483 O O . GLU A 1 186 ? 44.519 -7.614 -40.911 1.00 35.19 186 GLU A O 1
ATOM 1488 N N . ALA A 1 187 ? 43.090 -9.312 -40.571 1.00 34.91 187 ALA A N 1
ATOM 1489 C CA . ALA A 1 187 ? 42.550 -8.783 -39.329 1.00 34.91 187 ALA A CA 1
ATOM 1490 C C . ALA A 1 187 ? 43.580 -8.993 -38.212 1.00 34.91 187 ALA A C 1
ATOM 1492 O O . ALA A 1 187 ? 43.893 -10.131 -37.859 1.00 34.91 187 ALA A O 1
ATOM 1493 N N . ASP A 1 188 ? 44.088 -7.901 -37.647 1.00 40.03 188 ASP A N 1
ATOM 1494 C CA . ASP A 1 188 ? 44.942 -7.944 -36.465 1.00 40.03 188 ASP A CA 1
ATOM 1495 C C . ASP A 1 188 ? 44.084 -8.311 -35.240 1.00 40.03 188 ASP A C 1
ATOM 1497 O O . ASP A 1 188 ? 43.372 -7.489 -34.663 1.00 40.03 188 ASP A O 1
ATOM 1501 N N . THR A 1 189 ? 44.074 -9.594 -34.869 1.00 42.69 189 THR A N 1
ATOM 1502 C CA . THR A 1 189 ? 43.234 -10.135 -33.785 1.00 42.69 189 THR A CA 1
ATOM 1503 C C . THR A 1 189 ? 43.769 -9.842 -32.375 1.00 42.69 189 THR A C 1
ATOM 1505 O O . THR A 1 189 ? 43.282 -10.422 -31.406 1.00 42.69 189 THR A O 1
ATOM 1508 N N . ALA A 1 190 ? 44.781 -8.982 -32.220 1.00 41.44 190 ALA A N 1
ATOM 1509 C CA . ALA A 1 190 ? 45.469 -8.782 -30.942 1.00 41.44 190 ALA A CA 1
ATOM 1510 C C . ALA A 1 190 ? 44.802 -7.778 -29.978 1.00 41.44 190 ALA A C 1
ATOM 1512 O O . ALA A 1 190 ? 45.211 -7.700 -28.819 1.00 41.44 190 ALA A O 1
ATOM 1513 N N . ASN A 1 191 ? 43.772 -7.030 -30.389 1.00 43.94 191 ASN A N 1
ATOM 1514 C CA . ASN A 1 191 ? 43.165 -5.999 -29.538 1.00 43.94 191 ASN A CA 1
ATOM 1515 C C . ASN A 1 191 ? 41.883 -6.480 -28.827 1.00 43.94 191 ASN A C 1
ATOM 1517 O O . ASN A 1 191 ? 40.796 -5.940 -29.008 1.00 43.94 191 ASN A O 1
ATOM 1521 N N . THR A 1 192 ? 41.988 -7.518 -27.993 1.00 42.22 192 THR A N 1
ATOM 1522 C CA . THR A 1 192 ? 40.866 -8.031 -27.174 1.00 42.22 192 THR A CA 1
ATOM 1523 C C . THR A 1 192 ? 40.615 -7.241 -25.881 1.00 42.22 192 THR A C 1
ATOM 1525 O O . THR A 1 192 ? 39.810 -7.657 -25.049 1.00 42.22 192 THR A O 1
ATOM 1528 N N . THR A 1 193 ? 41.251 -6.082 -25.697 1.00 44.84 193 THR A N 1
ATOM 1529 C CA . THR A 1 193 ? 41.023 -5.191 -24.543 1.00 44.84 193 THR A CA 1
ATOM 1530 C C . THR A 1 193 ? 39.612 -4.584 -24.519 1.00 44.84 193 THR A C 1
ATOM 1532 O O . THR A 1 193 ? 39.133 -4.200 -23.455 1.00 44.84 193 THR A O 1
ATOM 1535 N N . GLY A 1 194 ? 38.908 -4.557 -25.659 1.00 41.88 194 GLY A N 1
ATOM 1536 C CA . GLY A 1 194 ? 37.538 -4.035 -25.770 1.00 41.88 194 GLY A CA 1
ATOM 1537 C C . GLY A 1 194 ? 36.460 -4.870 -25.065 1.00 41.88 194 GLY A C 1
ATOM 1538 O O . GLY A 1 194 ? 35.382 -4.355 -24.788 1.00 41.88 194 GLY A O 1
ATOM 1539 N N . TYR A 1 195 ? 36.740 -6.131 -24.711 1.00 40.69 195 TYR A N 1
ATOM 1540 C CA . TYR A 1 195 ? 35.729 -7.018 -24.119 1.00 40.69 195 TYR A CA 1
ATOM 1541 C C . TYR A 1 195 ? 35.574 -6.878 -22.598 1.00 40.69 195 TYR A C 1
ATOM 1543 O O . TYR A 1 195 ? 34.506 -7.180 -22.080 1.00 40.69 195 TYR A O 1
ATOM 1551 N N . GLN A 1 196 ? 36.582 -6.377 -21.872 1.00 40.75 196 GLN A N 1
ATOM 1552 C CA . GLN A 1 196 ? 36.473 -6.175 -20.416 1.00 40.75 196 GLN A CA 1
ATOM 1553 C C . GLN A 1 196 ? 35.603 -4.959 -20.045 1.00 40.75 196 GLN A C 1
ATOM 1555 O O . GLN A 1 196 ? 34.990 -4.951 -18.983 1.00 40.75 196 GLN A O 1
ATOM 1560 N N . ASN A 1 197 ? 35.478 -3.975 -20.943 1.00 52.44 197 ASN A N 1
ATOM 1561 C CA . ASN A 1 197 ? 34.604 -2.810 -20.754 1.00 52.44 197 ASN A CA 1
ATOM 1562 C C . ASN A 1 197 ? 33.122 -3.104 -21.052 1.00 52.44 197 ASN A C 1
ATOM 1564 O O . ASN A 1 197 ? 32.260 -2.302 -20.697 1.00 52.44 197 ASN A O 1
ATOM 1568 N N . LEU A 1 198 ? 32.804 -4.239 -21.691 1.00 52.88 198 LEU A N 1
ATOM 1569 C CA . LEU A 1 198 ? 31.421 -4.604 -22.014 1.00 52.88 198 LEU A CA 1
ATOM 1570 C C . LEU A 1 198 ? 30.626 -5.002 -20.769 1.00 52.88 198 LEU A C 1
ATOM 1572 O O . LEU A 1 198 ? 29.453 -4.651 -20.676 1.00 52.88 198 LEU A O 1
ATOM 1576 N N . ASP A 1 199 ? 31.257 -5.669 -19.801 1.00 56.09 199 ASP A N 1
ATOM 1577 C CA . ASP A 1 199 ? 30.590 -6.091 -18.565 1.00 56.09 199 ASP A CA 1
ATOM 1578 C C . ASP A 1 199 ? 30.253 -4.888 -17.667 1.00 56.09 199 ASP A C 1
ATOM 1580 O O . ASP A 1 199 ? 29.153 -4.808 -17.116 1.00 56.09 199 ASP A O 1
ATOM 1584 N N . GLU A 1 200 ? 31.153 -3.903 -17.571 1.00 62.94 200 GLU A N 1
ATOM 1585 C CA . GLU A 1 200 ? 30.909 -2.661 -16.825 1.00 62.94 200 GLU A CA 1
ATOM 1586 C C . GLU A 1 200 ? 29.875 -1.770 -17.531 1.00 62.94 200 GLU A C 1
ATOM 1588 O O . GLU A 1 200 ? 28.966 -1.241 -16.887 1.00 62.94 200 GLU A O 1
ATOM 1593 N N . ALA A 1 201 ? 29.939 -1.656 -18.862 1.00 62.47 201 ALA A N 1
ATOM 1594 C CA . ALA A 1 201 ? 28.933 -0.940 -19.645 1.00 62.47 201 ALA A CA 1
ATOM 1595 C C . ALA A 1 201 ? 27.546 -1.600 -19.548 1.00 62.47 201 ALA A C 1
ATOM 1597 O O . ALA A 1 201 ? 26.541 -0.902 -19.404 1.00 62.47 201 ALA A O 1
ATOM 1598 N N . ALA A 1 202 ? 27.478 -2.934 -19.564 1.00 61.00 202 ALA A N 1
ATOM 1599 C CA . ALA A 1 202 ? 26.238 -3.680 -19.377 1.00 61.00 202 ALA A CA 1
ATOM 1600 C C . ALA A 1 202 ? 25.673 -3.502 -17.958 1.00 61.00 202 ALA A C 1
ATOM 1602 O O . ALA A 1 202 ? 24.474 -3.261 -17.805 1.00 61.00 202 ALA A O 1
ATOM 1603 N N . ALA A 1 203 ? 26.517 -3.549 -16.923 1.00 64.62 203 ALA A N 1
ATOM 1604 C CA . ALA A 1 203 ? 26.101 -3.289 -15.546 1.00 64.62 203 ALA A CA 1
ATOM 1605 C C . ALA A 1 203 ? 25.576 -1.851 -15.367 1.00 64.62 203 ALA A C 1
ATOM 1607 O O . ALA A 1 203 ? 24.504 -1.648 -14.792 1.00 64.62 203 ALA A O 1
ATOM 1608 N N . ASN A 1 204 ? 26.274 -0.856 -15.922 1.00 68.50 204 ASN A N 1
ATOM 1609 C CA . ASN A 1 204 ? 25.853 0.547 -15.896 1.00 68.50 204 ASN A CA 1
ATOM 1610 C C . ASN A 1 204 ? 24.546 0.782 -16.670 1.00 68.50 204 ASN A C 1
ATOM 1612 O O . ASN A 1 204 ? 23.690 1.549 -16.217 1.00 68.50 204 ASN A O 1
ATOM 1616 N N . TYR A 1 205 ? 24.351 0.079 -17.789 1.00 65.44 205 TYR A N 1
ATOM 1617 C CA . TYR A 1 205 ? 23.098 0.099 -18.541 1.00 65.44 205 TYR A CA 1
ATOM 1618 C C . TYR A 1 205 ? 21.929 -0.459 -17.712 1.00 65.44 205 TYR A C 1
ATOM 1620 O O . TYR A 1 205 ? 20.885 0.187 -17.625 1.00 65.44 205 TYR A O 1
ATOM 1628 N N . ILE A 1 206 ? 22.108 -1.609 -17.048 1.00 65.50 206 ILE A N 1
ATOM 1629 C CA . ILE A 1 206 ? 21.080 -2.225 -16.187 1.00 65.50 206 ILE A CA 1
ATOM 1630 C C . ILE A 1 206 ? 20.722 -1.299 -15.016 1.00 65.50 206 ILE A C 1
ATOM 1632 O O . ILE A 1 206 ? 19.543 -1.096 -14.719 1.00 65.50 206 ILE A O 1
ATOM 1636 N N . LEU A 1 207 ? 21.720 -0.684 -14.371 1.00 69.81 207 LEU A N 1
ATOM 1637 C CA . LEU A 1 207 ? 21.492 0.294 -13.300 1.00 69.81 207 LEU A CA 1
ATOM 1638 C C . LEU A 1 207 ? 20.724 1.528 -13.800 1.00 69.81 207 LEU A C 1
ATOM 1640 O O . LEU A 1 207 ? 19.798 1.991 -13.130 1.00 69.81 207 LEU A O 1
ATOM 1644 N N . SER A 1 208 ? 21.059 2.036 -14.988 1.00 68.38 208 SER A N 1
ATOM 1645 C CA . SER A 1 208 ? 20.379 3.186 -15.598 1.00 68.38 208 SER A CA 1
ATOM 1646 C C . SER A 1 208 ? 18.950 2.855 -16.033 1.00 68.38 208 SER A C 1
ATOM 1648 O O . SER A 1 208 ? 18.049 3.684 -15.889 1.00 68.38 208 SER A O 1
ATOM 1650 N N . GLU A 1 209 ? 18.708 1.636 -16.515 1.00 67.38 209 GLU A N 1
ATOM 1651 C CA . GLU A 1 209 ? 17.372 1.134 -16.837 1.00 67.38 209 GLU A CA 1
ATOM 1652 C C . GLU A 1 209 ? 16.512 0.986 -15.574 1.00 67.38 209 GLU A C 1
ATOM 1654 O O . GLU A 1 209 ? 15.375 1.471 -15.548 1.00 67.38 209 GLU A O 1
ATOM 1659 N N . LYS A 1 210 ? 17.077 0.430 -14.491 1.00 69.44 210 LYS A N 1
ATOM 1660 C CA . LYS A 1 210 ? 16.431 0.368 -13.171 1.00 69.44 210 LYS A CA 1
ATOM 1661 C C . LYS A 1 210 ? 16.087 1.767 -12.652 1.00 69.44 210 LYS A C 1
ATOM 1663 O O . LYS A 1 210 ? 14.952 2.004 -12.233 1.00 69.44 210 LYS A O 1
ATOM 1668 N N . ALA A 1 211 ? 17.024 2.713 -12.726 1.00 70.00 211 ALA A N 1
ATOM 1669 C CA . ALA A 1 211 ? 16.802 4.099 -12.312 1.00 70.00 211 ALA A CA 1
ATOM 1670 C C . ALA A 1 211 ? 15.701 4.778 -13.144 1.00 70.00 211 ALA A C 1
ATOM 1672 O O . ALA A 1 211 ? 14.819 5.438 -12.591 1.00 70.00 211 ALA A O 1
ATOM 1673 N N . LEU A 1 212 ? 15.694 4.576 -14.466 1.00 71.00 212 LEU A N 1
ATOM 1674 C CA . LEU A 1 212 ? 14.638 5.090 -15.336 1.00 71.00 212 LEU A CA 1
ATOM 1675 C C . LEU A 1 212 ? 13.272 4.488 -14.984 1.00 71.00 212 LEU A C 1
ATOM 1677 O O . LEU A 1 212 ? 12.275 5.211 -14.980 1.00 71.00 212 LEU A O 1
ATOM 1681 N N . PHE A 1 213 ? 13.212 3.189 -14.688 1.00 71.69 213 PHE A N 1
ATOM 1682 C CA . PHE A 1 213 ? 11.976 2.521 -14.287 1.00 71.69 213 PHE A CA 1
ATOM 1683 C C . PHE A 1 213 ? 11.415 3.103 -12.984 1.00 71.69 213 PHE A C 1
ATOM 1685 O O . PHE A 1 213 ? 10.245 3.482 -12.935 1.00 71.69 213 PHE A O 1
ATOM 1692 N N . ILE A 1 214 ? 12.262 3.251 -11.961 1.00 73.06 214 ILE A N 1
ATOM 1693 C CA . ILE A 1 214 ? 11.893 3.872 -10.681 1.00 73.06 214 ILE A CA 1
ATOM 1694 C C . ILE A 1 214 ? 11.388 5.305 -10.903 1.00 73.06 214 ILE A C 1
ATOM 1696 O O . ILE A 1 214 ? 10.316 5.666 -10.418 1.00 73.06 214 ILE A O 1
ATOM 1700 N N . ASN A 1 215 ? 12.104 6.108 -11.695 1.00 71.62 215 ASN A N 1
ATOM 1701 C CA . ASN A 1 215 ? 11.723 7.494 -11.980 1.00 71.62 215 ASN A CA 1
ATOM 1702 C C . ASN A 1 215 ? 10.387 7.590 -12.733 1.00 71.62 215 ASN A C 1
ATOM 1704 O O . ASN A 1 215 ? 9.584 8.479 -12.447 1.00 71.62 215 ASN A O 1
ATOM 1708 N N . LYS A 1 216 ? 10.117 6.659 -13.659 1.00 69.25 216 LYS A N 1
ATOM 1709 C CA . LYS A 1 216 ? 8.815 6.542 -14.333 1.00 69.25 216 LYS A CA 1
ATOM 1710 C C . LYS A 1 216 ? 7.707 6.213 -13.347 1.00 69.25 216 LYS A C 1
ATOM 1712 O O . LYS A 1 216 ? 6.687 6.893 -13.358 1.00 69.25 216 LYS A O 1
ATOM 1717 N N . ALA A 1 217 ? 7.903 5.213 -12.493 1.00 72.44 217 ALA A N 1
ATOM 1718 C CA . ALA A 1 217 ? 6.902 4.827 -11.508 1.00 72.44 217 ALA A CA 1
ATOM 1719 C C . ALA A 1 217 ? 6.583 5.979 -10.543 1.00 72.44 217 ALA A C 1
ATOM 1721 O O . ALA A 1 217 ? 5.414 6.302 -10.350 1.00 72.44 217 ALA A O 1
ATOM 1722 N N . LEU A 1 218 ? 7.606 6.662 -10.017 1.00 75.88 218 LEU A N 1
ATOM 1723 C CA . LEU A 1 218 ? 7.439 7.830 -9.146 1.00 75.88 218 LEU A CA 1
ATOM 1724 C C . LEU A 1 218 ? 6.663 8.959 -9.828 1.00 75.88 218 LEU A C 1
ATOM 1726 O O . LEU A 1 218 ? 5.807 9.576 -9.198 1.00 75.88 218 LEU A O 1
ATOM 1730 N N . TYR A 1 219 ? 6.929 9.219 -11.108 1.00 75.06 219 TYR A N 1
ATOM 1731 C CA . TYR A 1 219 ? 6.191 10.217 -11.874 1.00 75.06 219 TYR A CA 1
ATOM 1732 C C . TYR A 1 219 ? 4.735 9.815 -12.112 1.00 75.06 219 TYR A C 1
ATOM 1734 O O . TYR A 1 219 ? 3.854 10.588 -11.753 1.00 75.06 219 TYR A O 1
ATOM 1742 N N . TYR A 1 220 ? 4.475 8.623 -12.658 1.00 69.94 220 TYR A N 1
ATOM 1743 C CA . TYR A 1 220 ? 3.113 8.190 -12.987 1.00 69.94 220 TYR A CA 1
ATOM 1744 C C . TYR A 1 220 ? 2.246 8.052 -11.736 1.00 69.94 220 TYR A C 1
ATOM 1746 O O . TYR A 1 220 ? 1.160 8.616 -11.693 1.00 69.94 220 TYR A O 1
ATOM 1754 N N . ILE A 1 221 ? 2.753 7.420 -10.671 1.00 74.06 221 ILE A N 1
ATOM 1755 C CA . ILE A 1 221 ? 2.026 7.323 -9.395 1.00 74.06 221 ILE A CA 1
ATOM 1756 C C . ILE A 1 221 ? 1.756 8.718 -8.813 1.00 74.06 221 ILE A C 1
ATOM 1758 O O . ILE A 1 221 ? 0.724 8.930 -8.192 1.00 74.06 221 ILE A O 1
ATOM 1762 N N . SER A 1 222 ? 2.641 9.697 -9.017 1.00 78.38 222 SER A N 1
ATOM 1763 C CA . SER A 1 222 ? 2.426 11.057 -8.498 1.00 78.38 222 SER A CA 1
ATOM 1764 C C . SER A 1 222 ? 1.565 11.954 -9.393 1.00 78.38 222 SER A C 1
ATOM 1766 O O . SER A 1 222 ? 1.136 13.015 -8.936 1.00 78.38 222 SER A O 1
ATOM 1768 N N . ASP A 1 223 ? 1.340 11.576 -10.652 1.00 70.44 223 ASP A N 1
ATOM 1769 C CA . ASP A 1 223 ? 0.528 12.329 -11.617 1.00 70.44 223 ASP A CA 1
ATOM 1770 C C . ASP A 1 223 ? -0.906 11.778 -11.725 1.00 70.44 223 ASP A C 1
ATOM 1772 O O . ASP A 1 223 ? -1.845 12.565 -11.829 1.00 70.44 223 ASP A O 1
ATOM 1776 N N . ASP A 1 224 ? -1.081 10.455 -11.601 1.00 55.88 224 ASP A N 1
ATOM 1777 C CA . ASP A 1 224 ? -2.339 9.733 -11.867 1.00 55.88 224 ASP A CA 1
ATOM 1778 C C . ASP A 1 224 ? -3.187 9.389 -10.624 1.00 55.88 224 ASP A C 1
ATOM 1780 O O . ASP A 1 224 ? -4.153 8.635 -10.732 1.00 55.88 224 ASP A O 1
ATOM 1784 N N . LEU A 1 225 ? -2.907 9.949 -9.440 1.00 59.69 225 LEU A N 1
ATOM 1785 C CA . LEU A 1 225 ? -3.810 9.788 -8.285 1.00 59.69 225 LEU A CA 1
ATOM 1786 C C . LEU A 1 225 ? -5.039 10.690 -8.451 1.00 59.69 225 LEU A C 1
ATOM 1788 O O . LEU A 1 225 ? -5.082 11.839 -7.989 1.00 59.69 225 LEU A O 1
ATOM 1792 N N . LEU A 1 226 ? -6.036 10.168 -9.159 1.00 56.31 226 LEU A N 1
ATOM 1793 C CA . LEU A 1 226 ? -7.231 10.884 -9.598 1.00 56.31 226 LEU A CA 1
ATOM 1794 C C . LEU A 1 226 ? -8.407 10.702 -8.634 1.00 56.31 226 LEU A C 1
ATOM 1796 O O . LEU A 1 226 ? -9.283 11.570 -8.577 1.00 56.31 226 LEU A O 1
ATOM 1800 N N . ALA A 1 227 ? -8.438 9.618 -7.854 1.00 67.38 227 ALA A N 1
ATOM 1801 C CA . ALA A 1 227 ? -9.540 9.321 -6.944 1.00 67.38 227 ALA A CA 1
ATOM 1802 C C . ALA A 1 227 ? -9.138 9.465 -5.471 1.00 67.38 227 ALA A C 1
ATOM 1804 O O . ALA A 1 227 ? -8.097 8.984 -5.037 1.00 67.38 227 ALA A O 1
ATOM 1805 N N . ASP A 1 228 ? -10.025 10.053 -4.661 1.00 70.38 228 ASP A N 1
ATOM 1806 C CA . ASP A 1 228 ? -9.833 10.234 -3.212 1.00 70.38 228 ASP A CA 1
ATOM 1807 C C . ASP A 1 228 ? -9.413 8.938 -2.486 1.00 70.38 228 ASP A C 1
ATOM 1809 O O . ASP A 1 228 ? -8.572 8.980 -1.594 1.00 70.38 228 ASP A O 1
ATOM 1813 N N . LYS A 1 229 ? -9.919 7.783 -2.934 1.00 67.75 229 LYS A N 1
ATOM 1814 C CA . LYS A 1 229 ? -9.593 6.462 -2.374 1.00 67.75 229 LYS A CA 1
ATOM 1815 C C . LYS A 1 229 ? -8.155 6.006 -2.629 1.00 67.75 229 LYS A C 1
ATOM 1817 O O . LYS A 1 229 ? -7.644 5.168 -1.895 1.00 67.75 229 LYS A O 1
ATOM 1822 N N . GLU A 1 230 ? -7.509 6.508 -3.676 1.00 72.69 230 GLU A N 1
ATOM 1823 C CA . GLU A 1 230 ? -6.116 6.167 -3.979 1.00 72.69 230 GLU A CA 1
ATOM 1824 C C . GLU A 1 230 ? -5.165 6.923 -3.041 1.00 72.69 230 GLU A C 1
ATOM 1826 O O . GLU A 1 230 ? -4.126 6.394 -2.654 1.00 72.69 230 GLU A O 1
ATOM 1831 N N . TYR A 1 231 ? -5.569 8.115 -2.582 1.00 77.75 231 TYR A N 1
ATOM 1832 C CA . TYR A 1 231 ? -4.888 8.814 -1.492 1.00 77.75 231 TYR A CA 1
ATOM 1833 C C . TYR A 1 231 ? -5.024 8.055 -0.172 1.00 77.75 231 TYR A C 1
ATOM 1835 O O . TYR A 1 231 ? -4.035 7.926 0.545 1.00 77.75 231 TYR A O 1
ATOM 1843 N N . ASP A 1 232 ? -6.217 7.529 0.130 1.00 74.81 232 ASP A N 1
ATOM 1844 C CA . ASP A 1 232 ? -6.459 6.732 1.342 1.00 74.81 232 ASP A CA 1
ATOM 1845 C C . ASP A 1 232 ? -5.566 5.473 1.350 1.00 74.81 232 ASP A C 1
ATOM 1847 O O . ASP A 1 232 ? -4.897 5.174 2.343 1.00 74.81 232 ASP A O 1
ATOM 1851 N N . LEU A 1 233 ? -5.468 4.791 0.201 1.00 73.06 233 LEU A N 1
ATOM 1852 C CA . LEU A 1 233 ? -4.575 3.648 0.006 1.00 73.06 233 LEU A CA 1
ATOM 1853 C C . LEU A 1 233 ? -3.105 4.032 0.208 1.00 73.06 233 LEU A C 1
ATOM 1855 O O . LEU A 1 233 ? -2.407 3.386 0.991 1.00 73.06 233 LEU A O 1
ATOM 1859 N N . LEU A 1 234 ? -2.635 5.089 -0.458 1.00 78.12 234 LEU A N 1
ATOM 1860 C CA . LEU A 1 234 ? -1.253 5.539 -0.324 1.00 78.12 234 LEU A CA 1
ATOM 1861 C C . LEU A 1 234 ? -0.927 5.888 1.132 1.00 78.12 234 LEU A C 1
ATOM 1863 O O . LEU A 1 234 ? 0.071 5.412 1.659 1.00 78.12 234 LEU A O 1
ATOM 1867 N N . ALA A 1 235 ? -1.785 6.650 1.813 1.00 78.75 235 ALA A N 1
ATOM 1868 C CA . ALA A 1 235 ? -1.592 6.998 3.218 1.00 78.75 235 ALA A CA 1
ATOM 1869 C C . ALA A 1 235 ? -1.483 5.774 4.133 1.00 78.75 235 ALA A C 1
ATOM 1871 O O . ALA A 1 235 ? -0.678 5.782 5.063 1.00 78.75 235 ALA A O 1
ATOM 1872 N N . SER A 1 236 ? -2.258 4.721 3.865 1.00 72.56 236 SER A N 1
ATOM 1873 C CA . SER A 1 236 ? -2.204 3.481 4.646 1.00 72.56 236 SER A CA 1
ATOM 1874 C C . SER A 1 236 ? -0.895 2.709 4.478 1.00 72.56 236 SER A C 1
ATOM 1876 O O . SER A 1 236 ? -0.431 2.063 5.417 1.00 72.56 236 SER A O 1
ATOM 1878 N N . ALA A 1 237 ? -0.266 2.822 3.305 1.00 75.94 237 ALA A N 1
ATOM 1879 C CA . ALA A 1 237 ? 1.028 2.213 3.022 1.00 75.94 237 ALA A CA 1
ATOM 1880 C C . ALA A 1 237 ? 2.201 3.007 3.624 1.00 75.94 237 ALA A C 1
ATOM 1882 O O . ALA A 1 237 ? 3.273 2.449 3.858 1.00 75.94 237 ALA A O 1
ATOM 1883 N N . LEU A 1 238 ? 2.014 4.302 3.899 1.00 78.94 238 LEU A N 1
ATOM 1884 C CA . LEU A 1 238 ? 3.071 5.165 4.412 1.00 78.94 238 LEU A CA 1
ATOM 1885 C C . LEU A 1 238 ? 3.350 4.911 5.900 1.00 78.94 238 LEU A C 1
ATOM 1887 O O . LEU A 1 238 ? 2.501 5.108 6.776 1.00 78.94 238 LEU A O 1
ATOM 1891 N N . LYS A 1 239 ? 4.610 4.573 6.190 1.00 79.50 239 LYS A N 1
ATOM 1892 C CA . LYS A 1 239 ? 5.178 4.576 7.541 1.00 79.50 239 LYS A CA 1
ATOM 1893 C C . LYS A 1 239 ? 6.233 5.672 7.647 1.00 79.50 239 LYS A C 1
ATOM 1895 O O . LYS A 1 239 ? 7.220 5.662 6.921 1.00 79.50 239 LYS A O 1
ATOM 1900 N N . ILE A 1 240 ? 6.033 6.609 8.572 1.00 84.31 240 ILE A N 1
ATOM 1901 C CA . ILE A 1 240 ? 6.923 7.758 8.786 1.00 84.31 240 ILE A CA 1
ATOM 1902 C C . ILE A 1 240 ? 7.395 7.725 10.234 1.00 84.31 240 ILE A C 1
ATOM 1904 O O . ILE A 1 240 ? 6.585 7.848 11.150 1.00 84.31 240 ILE A O 1
ATOM 1908 N N . ASN A 1 241 ? 8.699 7.541 10.461 1.00 82.44 241 ASN A N 1
ATOM 1909 C CA . ASN A 1 241 ? 9.280 7.432 11.807 1.00 82.44 241 ASN A CA 1
ATOM 1910 C C . ASN A 1 241 ? 8.557 6.392 12.692 1.00 82.44 241 ASN A C 1
ATOM 1912 O O . ASN A 1 241 ? 8.214 6.674 13.842 1.00 82.44 241 ASN A O 1
ATOM 1916 N N . ASN A 1 242 ? 8.286 5.204 12.137 1.00 77.50 242 ASN A N 1
ATOM 1917 C CA . ASN A 1 242 ? 7.524 4.118 12.776 1.00 77.50 242 ASN A CA 1
ATOM 1918 C C . ASN A 1 242 ? 6.092 4.494 13.202 1.00 77.50 242 ASN A C 1
ATOM 1920 O O . ASN A 1 242 ? 5.531 3.879 14.106 1.00 77.50 242 ASN A O 1
ATOM 1924 N N . LYS A 1 243 ? 5.488 5.499 12.563 1.00 76.44 243 LYS A N 1
ATOM 1925 C CA . LYS A 1 243 ? 4.084 5.880 12.753 1.00 76.44 243 LYS A CA 1
ATOM 1926 C C . LYS A 1 243 ? 3.317 5.723 11.452 1.00 76.44 243 LYS A C 1
ATOM 1928 O O . LYS A 1 243 ? 3.901 5.828 10.373 1.00 76.44 243 LYS A O 1
ATOM 1933 N N . THR A 1 244 ? 2.013 5.486 11.555 1.00 79.88 244 THR A N 1
ATOM 1934 C CA . THR A 1 244 ? 1.111 5.642 10.408 1.00 79.88 244 THR A CA 1
ATOM 1935 C C . THR A 1 244 ? 1.147 7.094 9.924 1.00 79.88 244 THR A C 1
ATOM 1937 O O . THR A 1 244 ? 1.453 8.006 10.700 1.00 79.88 244 THR A O 1
ATOM 1940 N N . TYR A 1 245 ? 0.832 7.322 8.650 1.00 84.94 245 TYR A N 1
ATOM 1941 C CA . TYR A 1 245 ? 0.746 8.671 8.093 1.00 84.94 245 TYR A CA 1
ATOM 1942 C C . TYR A 1 245 ? -0.155 9.600 8.921 1.00 84.94 245 TYR A C 1
ATOM 1944 O O . TYR A 1 245 ? 0.264 10.698 9.278 1.00 84.94 245 TYR A O 1
ATOM 1952 N N . THR A 1 246 ? -1.348 9.132 9.292 1.00 85.00 246 THR A N 1
ATOM 1953 C CA . THR A 1 246 ? -2.331 9.909 10.061 1.00 85.00 246 THR A CA 1
ATOM 1954 C C . THR A 1 246 ? -1.854 10.228 11.478 1.00 85.00 246 THR A C 1
ATOM 1956 O O . THR A 1 246 ? -2.044 11.342 11.960 1.00 85.00 246 THR A O 1
ATOM 1959 N N . ASP A 1 247 ? -1.181 9.289 12.153 1.00 80.56 247 ASP A N 1
ATOM 1960 C CA . ASP A 1 247 ? -0.614 9.554 13.483 1.00 80.56 247 ASP A CA 1
ATOM 1961 C C . ASP A 1 247 ? 0.555 10.540 13.405 1.00 80.56 247 ASP A C 1
ATOM 1963 O O . ASP A 1 247 ? 0.758 11.362 14.304 1.00 80.56 247 ASP A O 1
ATOM 1967 N N . PHE A 1 248 ? 1.343 10.459 12.331 1.00 89.38 248 PHE A N 1
ATOM 1968 C CA . PHE A 1 248 ? 2.438 11.382 12.080 1.00 89.38 248 PHE A CA 1
ATOM 1969 C C . PHE A 1 248 ? 1.921 12.804 11.837 1.00 89.38 248 PHE A C 1
ATOM 1971 O O . PHE A 1 248 ? 2.384 13.723 12.513 1.00 89.38 248 PHE A O 1
ATOM 1978 N N . THR A 1 249 ? 0.956 13.009 10.935 1.00 89.12 249 THR A N 1
ATOM 1979 C CA . THR A 1 249 ? 0.422 14.350 10.638 1.00 89.12 249 THR A CA 1
ATOM 1980 C C . THR A 1 249 ? -0.281 14.966 11.845 1.00 89.12 249 THR A C 1
ATOM 1982 O O . THR A 1 249 ? -0.050 16.138 12.151 1.00 89.12 249 THR A O 1
ATOM 1985 N N . ALA A 1 250 ? -1.045 14.173 12.604 1.00 85.06 250 ALA A N 1
ATOM 1986 C CA . ALA A 1 250 ? -1.657 14.619 13.853 1.00 85.06 250 ALA A CA 1
ATOM 1987 C C . ALA A 1 250 ? -0.607 15.080 14.881 1.00 85.06 250 ALA A C 1
ATOM 1989 O O . ALA A 1 250 ? -0.797 16.092 15.563 1.00 85.06 250 ALA A O 1
ATOM 1990 N N . LEU A 1 251 ? 0.524 14.372 14.980 1.00 86.50 251 LEU A N 1
ATOM 1991 C CA . LEU A 1 251 ? 1.628 14.752 15.862 1.00 86.50 251 LEU A CA 1
ATOM 1992 C C . LEU A 1 251 ? 2.333 16.033 15.395 1.00 86.50 251 LEU A C 1
ATOM 1994 O O . LEU A 1 251 ? 2.616 16.893 16.226 1.00 86.50 251 LEU A O 1
ATOM 1998 N N . GLN A 1 252 ? 2.596 16.182 14.093 1.00 90.12 252 GLN A N 1
ATOM 1999 C CA . GLN A 1 252 ? 3.202 17.398 13.530 1.00 90.12 252 GLN A CA 1
ATOM 2000 C C . GLN A 1 252 ? 2.325 18.626 13.802 1.00 90.12 252 GLN A C 1
ATOM 2002 O O . GLN A 1 252 ? 2.814 19.646 14.292 1.00 90.12 252 GLN A O 1
ATOM 2007 N N . LEU A 1 253 ? 1.011 18.495 13.589 1.00 86.12 253 LEU A N 1
ATOM 2008 C CA . LEU A 1 253 ? 0.042 19.546 13.894 1.00 86.12 253 LEU A CA 1
ATOM 2009 C C . LEU A 1 253 ? 0.051 19.904 15.386 1.00 86.12 253 LEU A C 1
ATOM 2011 O O . LEU A 1 253 ? 0.087 21.081 15.741 1.00 86.12 253 LEU A O 1
ATOM 2015 N N . LYS A 1 254 ? 0.063 18.896 16.268 1.00 88.81 254 LYS A N 1
ATOM 2016 C CA . LYS A 1 254 ? 0.133 19.096 17.723 1.00 88.81 254 LYS A CA 1
ATOM 2017 C C . LYS A 1 254 ? 1.417 19.807 18.155 1.00 88.81 254 LYS A C 1
ATOM 2019 O O . LYS A 1 254 ? 1.381 20.607 19.087 1.00 88.81 254 LYS A O 1
ATOM 2024 N N . ASN A 1 255 ? 2.531 19.521 17.488 1.00 90.50 255 ASN A N 1
ATOM 2025 C CA . ASN A 1 255 ? 3.826 20.133 17.770 1.00 90.50 255 ASN A CA 1
ATOM 2026 C C . ASN A 1 255 ? 3.969 21.544 17.169 1.00 90.50 255 ASN A C 1
ATOM 2028 O O . ASN A 1 255 ? 4.967 22.209 17.433 1.00 90.50 255 ASN A O 1
ATOM 2032 N N . GLY A 1 256 ? 2.983 22.020 16.398 1.00 86.88 256 GLY A N 1
ATOM 2033 C CA . GLY A 1 256 ? 3.030 23.331 15.746 1.00 86.88 256 GLY A CA 1
ATOM 2034 C C . GLY A 1 256 ? 4.070 23.411 14.628 1.00 86.88 256 GLY A C 1
ATOM 2035 O O . GLY A 1 256 ? 4.587 24.491 14.342 1.00 86.88 256 GLY A O 1
ATOM 2036 N N . GLU A 1 257 ? 4.402 22.271 14.025 1.00 91.81 257 GLU A N 1
ATOM 2037 C CA . GLU A 1 257 ? 5.401 22.187 12.965 1.00 91.81 257 GLU A CA 1
ATOM 2038 C C . GLU A 1 257 ? 4.908 22.864 11.688 1.00 91.81 257 GLU A C 1
ATOM 204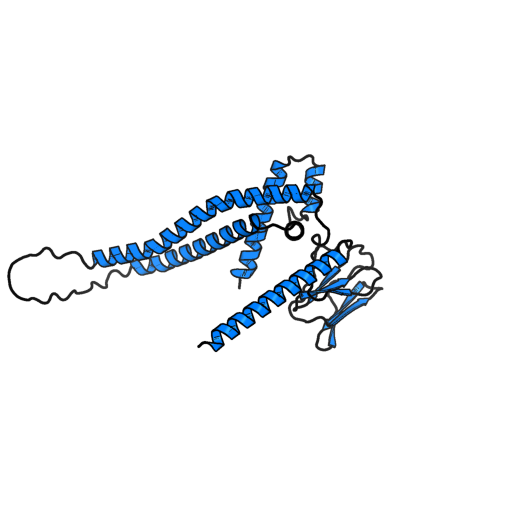0 O O . GLU A 1 257 ? 3.713 22.887 11.375 1.00 91.81 257 GLU A 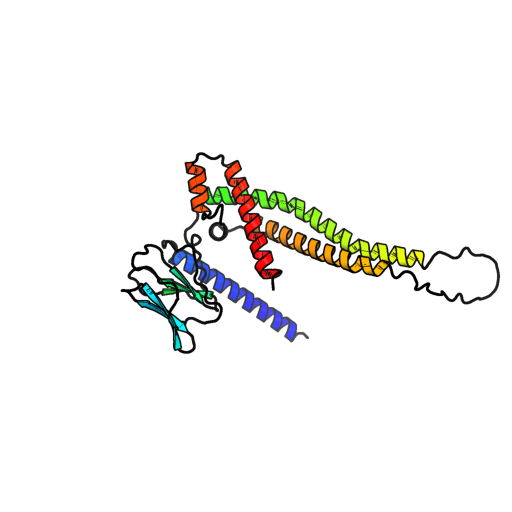O 1
ATOM 2045 N N . LYS A 1 258 ? 5.844 23.446 10.933 1.00 90.62 258 LYS A N 1
ATOM 2046 C CA . LYS A 1 258 ? 5.496 24.134 9.685 1.00 90.62 258 LYS A CA 1
ATOM 2047 C C . LYS A 1 258 ? 4.995 23.132 8.652 1.00 90.62 258 LYS A C 1
ATOM 2049 O O . LYS A 1 258 ? 5.555 22.043 8.490 1.00 90.62 258 LYS A O 1
ATOM 2054 N N . GLU A 1 259 ? 3.979 23.544 7.900 1.00 90.69 259 GLU A N 1
ATOM 2055 C CA . GLU A 1 259 ? 3.373 22.714 6.860 1.00 90.69 259 GLU A CA 1
ATOM 2056 C C . GLU A 1 259 ? 4.423 22.250 5.839 1.00 90.69 259 GLU A C 1
ATOM 2058 O O . GLU A 1 259 ? 4.463 21.077 5.479 1.00 90.69 259 GLU A O 1
ATOM 2063 N N . GLU A 1 260 ? 5.345 23.132 5.439 1.00 91.69 260 GLU A N 1
ATOM 2064 C CA . GLU A 1 260 ? 6.391 22.815 4.464 1.00 91.69 260 GLU A CA 1
ATOM 2065 C C . GLU A 1 260 ? 7.359 21.730 4.954 1.00 91.69 260 GLU A C 1
ATOM 2067 O O . GLU A 1 260 ? 7.808 20.901 4.160 1.00 91.69 260 GLU A O 1
ATOM 2072 N N . VAL A 1 261 ? 7.663 21.707 6.257 1.00 91.00 261 VAL A N 1
ATOM 2073 C CA . VAL A 1 261 ? 8.520 20.675 6.862 1.00 91.00 261 VAL A CA 1
ATOM 2074 C C . VAL A 1 261 ? 7.802 19.331 6.822 1.00 91.00 261 VAL A C 1
ATOM 2076 O O . VAL A 1 261 ? 8.369 18.341 6.358 1.00 91.00 261 VAL A O 1
ATOM 2079 N N . THR A 1 262 ? 6.526 19.318 7.216 1.00 90.75 262 THR A N 1
ATOM 2080 C CA . THR A 1 262 ? 5.676 18.121 7.160 1.00 90.75 262 THR A CA 1
ATOM 2081 C C . THR A 1 262 ? 5.586 17.583 5.732 1.00 90.75 262 THR A C 1
ATOM 2083 O O . THR A 1 262 ? 5.822 16.398 5.506 1.00 90.75 262 THR A O 1
ATOM 2086 N N . ILE A 1 263 ? 5.327 18.453 4.749 1.00 92.75 263 ILE A N 1
ATOM 2087 C CA . ILE A 1 263 ? 5.250 18.082 3.330 1.00 92.75 263 ILE A CA 1
ATOM 2088 C C . ILE A 1 263 ? 6.569 17.476 2.843 1.00 92.75 263 ILE A C 1
ATOM 2090 O O . ILE A 1 263 ? 6.541 16.470 2.139 1.00 92.75 263 ILE A O 1
ATOM 2094 N N . SER A 1 264 ? 7.717 18.048 3.220 1.00 91.00 264 SER A N 1
ATOM 2095 C CA . SER A 1 264 ? 9.029 17.533 2.808 1.00 91.00 264 SER A CA 1
ATOM 2096 C C . SER A 1 264 ? 9.295 16.121 3.343 1.00 91.00 264 SER A C 1
ATOM 2098 O O . SER A 1 264 ? 9.771 15.259 2.604 1.00 91.00 264 SER A O 1
ATOM 2100 N N . ILE A 1 265 ? 8.931 15.856 4.603 1.00 90.62 265 ILE A N 1
ATOM 2101 C CA . ILE A 1 265 ? 9.076 14.526 5.216 1.00 90.62 265 ILE A CA 1
ATOM 2102 C C . ILE A 1 265 ? 8.135 13.519 4.543 1.00 90.62 265 ILE A C 1
ATOM 2104 O O . ILE A 1 265 ? 8.560 12.426 4.173 1.00 90.62 265 ILE A O 1
ATOM 2108 N N . VAL A 1 266 ? 6.870 13.895 4.330 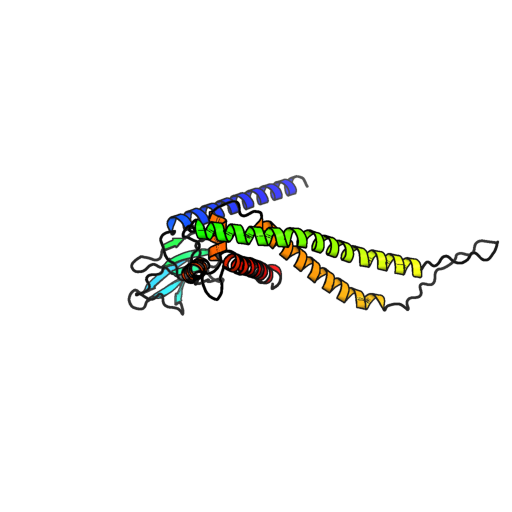1.00 90.75 266 VAL A N 1
ATOM 2109 C CA . VAL A 1 266 ? 5.879 13.043 3.651 1.00 90.75 266 VAL A CA 1
ATOM 2110 C C . VAL A 1 266 ? 6.312 12.736 2.217 1.00 90.75 266 VAL A C 1
ATOM 2112 O O . VAL A 1 266 ? 6.219 11.591 1.784 1.00 90.75 266 VAL A O 1
ATOM 2115 N N . LYS A 1 267 ? 6.843 13.728 1.493 1.00 91.94 267 LYS A N 1
ATOM 2116 C CA . LYS A 1 267 ? 7.408 13.556 0.148 1.00 91.94 267 LYS A CA 1
ATOM 2117 C C . LYS A 1 267 ? 8.487 12.473 0.137 1.00 91.94 267 LYS A C 1
ATOM 2119 O O . LYS A 1 267 ? 8.449 11.602 -0.726 1.00 91.94 267 LYS A O 1
ATOM 2124 N N . GLN A 1 268 ? 9.427 12.516 1.083 1.00 89.62 268 GLN A N 1
ATOM 2125 C CA . GLN A 1 268 ? 10.487 11.511 1.161 1.00 89.62 268 GLN A CA 1
ATOM 2126 C C . GLN A 1 268 ? 9.923 10.119 1.464 1.00 89.62 268 GLN A C 1
ATOM 2128 O O . GLN A 1 268 ? 10.269 9.166 0.777 1.00 89.62 268 GLN A O 1
ATOM 2133 N N . ALA A 1 269 ? 8.977 10.013 2.400 1.00 85.12 269 ALA A N 1
ATOM 2134 C CA . ALA A 1 269 ? 8.345 8.736 2.726 1.00 85.12 269 ALA A CA 1
ATOM 2135 C C . ALA A 1 269 ? 7.606 8.102 1.531 1.00 85.12 269 ALA A C 1
ATOM 2137 O O . ALA A 1 269 ? 7.635 6.882 1.373 1.00 85.12 269 ALA A O 1
ATOM 2138 N N . ILE A 1 270 ? 6.970 8.912 0.672 1.00 84.94 270 ILE A N 1
ATOM 2139 C CA . ILE A 1 270 ? 6.357 8.439 -0.583 1.00 84.94 270 ILE A CA 1
ATOM 2140 C C . ILE A 1 270 ? 7.417 7.843 -1.508 1.00 84.94 270 ILE A C 1
ATOM 2142 O O . ILE A 1 270 ? 7.223 6.743 -2.023 1.00 84.94 270 ILE A O 1
ATOM 2146 N N . ILE A 1 271 ? 8.529 8.558 -1.702 1.00 84.56 271 ILE A N 1
ATOM 2147 C CA . ILE A 1 271 ? 9.631 8.102 -2.555 1.00 84.56 271 ILE A CA 1
ATOM 2148 C C . ILE A 1 271 ? 10.165 6.765 -2.038 1.00 84.56 271 ILE A C 1
ATOM 2150 O O . ILE A 1 271 ? 10.195 5.795 -2.792 1.00 84.56 271 ILE A O 1
ATOM 2154 N N . ASP A 1 272 ? 10.503 6.695 -0.751 1.00 83.25 272 ASP A N 1
ATOM 2155 C CA . ASP A 1 272 ? 11.085 5.503 -0.132 1.00 83.25 272 ASP A CA 1
ATOM 2156 C C . ASP A 1 272 ? 10.136 4.299 -0.228 1.00 83.25 272 ASP A C 1
ATOM 2158 O O . ASP A 1 272 ? 10.562 3.190 -0.547 1.00 83.25 272 ASP A O 1
ATOM 2162 N N . THR A 1 273 ? 8.834 4.519 -0.018 1.00 79.25 273 THR A N 1
ATOM 2163 C CA . THR A 1 273 ? 7.816 3.460 -0.108 1.00 79.25 273 THR A CA 1
ATOM 2164 C C . THR A 1 273 ? 7.701 2.911 -1.530 1.00 79.25 273 THR A C 1
ATOM 2166 O O . THR A 1 273 ? 7.692 1.696 -1.717 1.00 79.25 273 THR A O 1
ATOM 2169 N N . ILE A 1 274 ? 7.641 3.781 -2.545 1.00 76.50 274 ILE A N 1
ATOM 2170 C CA . ILE A 1 274 ? 7.535 3.356 -3.950 1.00 76.50 274 ILE A CA 1
ATOM 2171 C C . ILE A 1 274 ? 8.809 2.631 -4.397 1.00 76.50 274 ILE A C 1
ATOM 2173 O O . ILE A 1 274 ? 8.716 1.582 -5.031 1.00 76.50 274 ILE A O 1
ATOM 2177 N N . VAL A 1 275 ? 9.988 3.161 -4.052 1.00 78.38 275 VAL A N 1
ATOM 2178 C CA . VAL A 1 275 ? 11.278 2.531 -4.379 1.00 78.38 275 VAL A CA 1
ATOM 2179 C C . VAL A 1 275 ? 11.350 1.137 -3.771 1.00 78.38 275 VAL A C 1
ATOM 2181 O O . VAL A 1 275 ? 11.574 0.176 -4.502 1.00 78.38 275 VAL A O 1
ATOM 2184 N N . LYS A 1 276 ? 11.065 1.013 -2.471 1.00 74.31 276 LYS A N 1
ATOM 2185 C CA . LYS A 1 276 ? 11.076 -0.270 -1.767 1.00 74.31 276 LYS A CA 1
ATOM 2186 C C . LYS A 1 276 ? 10.151 -1.297 -2.425 1.00 74.31 276 LYS A C 1
ATOM 2188 O O . LYS A 1 276 ? 10.579 -2.411 -2.704 1.00 74.31 276 LYS A O 1
ATOM 2193 N N . LEU A 1 277 ? 8.907 -0.913 -2.730 1.00 68.94 277 LEU A N 1
ATOM 2194 C CA . LEU A 1 277 ? 7.945 -1.808 -3.382 1.00 68.94 277 LEU A CA 1
ATOM 2195 C C . LEU A 1 277 ? 8.445 -2.306 -4.742 1.00 68.94 277 LEU A C 1
ATOM 2197 O O . LEU A 1 277 ? 8.261 -3.477 -5.072 1.00 68.94 277 LEU A O 1
ATOM 2201 N N . ILE A 1 278 ? 9.074 -1.434 -5.531 1.00 66.06 278 ILE A N 1
ATOM 2202 C CA . ILE A 1 278 ? 9.645 -1.796 -6.832 1.00 66.06 278 ILE A CA 1
ATOM 2203 C C . ILE A 1 278 ? 10.821 -2.759 -6.659 1.00 66.06 278 ILE A C 1
ATOM 2205 O O . ILE A 1 278 ? 10.899 -3.754 -7.377 1.00 66.06 278 ILE A O 1
ATOM 2209 N N . GLU A 1 279 ? 11.728 -2.481 -5.724 1.00 68.06 279 GLU A N 1
ATOM 2210 C CA . GLU A 1 279 ? 12.908 -3.315 -5.488 1.00 68.06 279 GLU A CA 1
ATOM 2211 C C . GLU A 1 279 ? 12.527 -4.727 -5.035 1.00 68.06 279 GLU A C 1
ATOM 2213 O O . GLU A 1 279 ? 12.920 -5.690 -5.697 1.00 68.06 279 GLU A O 1
ATOM 2218 N N . GLU A 1 280 ? 11.666 -4.843 -4.021 1.00 66.06 280 GLU A N 1
ATOM 2219 C CA . GLU A 1 280 ? 11.236 -6.129 -3.452 1.00 66.06 280 GLU A CA 1
ATOM 2220 C C . GLU A 1 280 ? 10.430 -6.988 -4.448 1.00 66.06 280 GLU A C 1
ATOM 2222 O O . GLU A 1 280 ? 10.500 -8.214 -4.415 1.00 66.06 280 GLU A O 1
ATOM 2227 N N . ASN A 1 281 ? 9.645 -6.379 -5.350 1.00 56.59 281 ASN A N 1
ATOM 2228 C CA . ASN A 1 281 ? 8.716 -7.133 -6.209 1.00 56.59 281 ASN A CA 1
ATOM 2229 C C . ASN A 1 281 ? 9.219 -7.389 -7.635 1.00 56.59 281 ASN A C 1
ATOM 2231 O O . ASN A 1 281 ? 8.732 -8.322 -8.288 1.00 56.59 281 ASN A O 1
ATOM 2235 N N . ILE A 1 282 ? 10.137 -6.559 -8.139 1.00 60.53 282 ILE A N 1
ATOM 2236 C CA . ILE A 1 282 ? 10.605 -6.615 -9.533 1.00 60.53 282 ILE A CA 1
ATOM 2237 C C . ILE A 1 282 ? 12.054 -7.088 -9.622 1.00 60.53 282 ILE A C 1
ATOM 2239 O O . ILE A 1 282 ? 12.368 -7.840 -10.542 1.00 60.53 282 ILE A O 1
ATOM 2243 N N . TYR A 1 283 ? 12.923 -6.678 -8.693 1.00 57.19 283 TYR A N 1
ATOM 2244 C CA . TYR A 1 283 ? 14.367 -6.894 -8.821 1.00 57.19 283 TYR A CA 1
ATOM 2245 C C . TYR A 1 283 ? 14.946 -7.940 -7.856 1.00 57.19 283 TYR A C 1
ATOM 2247 O O . TYR A 1 283 ? 15.995 -8.493 -8.164 1.00 57.19 283 TYR A O 1
ATOM 2255 N N . GLU A 1 284 ? 14.285 -8.249 -6.736 1.00 52.12 284 GLU A N 1
ATOM 2256 C CA . GLU A 1 284 ? 14.743 -9.258 -5.758 1.00 52.12 284 GLU A CA 1
ATOM 2257 C C . GLU A 1 284 ? 14.158 -10.678 -5.966 1.00 52.12 284 GLU A C 1
ATOM 2259 O O . GLU A 1 284 ? 14.110 -11.469 -5.025 1.00 52.12 284 GLU A O 1
ATOM 2264 N N . LYS A 1 285 ? 13.716 -11.032 -7.183 1.00 41.62 285 LYS A N 1
ATOM 2265 C CA . LYS A 1 285 ? 13.191 -12.379 -7.497 1.00 41.62 285 LYS A CA 1
ATOM 2266 C C . LYS A 1 285 ? 14.243 -13.360 -7.997 1.00 41.62 285 LYS A C 1
ATOM 2268 O O . LYS A 1 285 ? 15.020 -12.977 -8.898 1.00 41.62 285 LYS A O 1
#

Radius of gyration: 29.06 Å; Cα contacts (8 Å, |Δi|>4): 315; chains: 1; bounding box: 69×54×89 Å

pLDDT: mean 74.25, std 17.17, range [31.19, 96.56]

Foldseek 3Di:
DVVVVVVVVVVVVVVVVVVVVLVVLLLVLLQVCQPAAADQDEAEAQPFAFPAWDADLPFQWIWTQTPVRDIDIDPDGDDLPDQHWYWYAYNVRWIWIHHRPDGIDTRPSHNDFRQLSHQDDPVLLVLLLLLLVVLQVVLVVVLVVLVVVLVVLVCVVVVVVVVVVCVLCPPDPDPDDDDDDDDDRDRPPPPPVVVVVVVVSVVVSVVSVLVSVLSVQSNCLSPPPPDSSSSSVLQSLFQQPNDRSVVLVVVCVVVVHDSVVNSVSSSVSSSVSSSVVCCVPPPVD

Secondary structure (DSSP, 8-state):
-HHHHHHHHHHHHHHHHHHHHHHHHHHHHHHHTTTPPEEEEEEE-SS--EEEEEE-TTT-EEEEEETTS-EEEEEEE--TT--SEEEEE-TTS-EEEE-TTS--EEETT----TTTSSPPPHHHHHHHHHHHHHHHHHHHHHHHHHHHHHHHHHHHHHHHHHHHHHHHT---------S---------TT-GGGGHHHHHHHHHHHHHHHHHHHHHHHHHHHH---SHHHHHHHHHH-EETTEEHHHHHHHHHHTT--HHHHHHHHHHHHHHHHHHHHIIIII--

Sequence (285 aa):
FVSEGIDAMIARQLANQQERREDRQARENREKYQELVFEEKIWVYSDIVITAVAVDVGTGQVTLTNDKDERIVTEDTFPPESQKARIIQDKNGDQWVLEKGKEPQKVAGGGLIPGGNAPLARADRDLLKKALKQVRNQYSQTLVTSSEELKRQKQQPYEQIVEDLQSIFSPATPTGTDSEEIIFFEADTANTTGYQNLDEAAANYILSEKALFINKALYYISDDLLADKEYDLLASALKINNKTYTDFTALQLKNGEKEEVTISIVKQAIIDTIVKLIEENIYEK

Solvent-accessible surface area (backbone atoms only — not comparable to full-atom values): 15990 Å² total; per-residue (Å²): 118,76,63,61,58,50,52,52,50,50,52,51,50,51,49,58,52,48,52,54,47,46,54,48,43,15,50,52,44,18,63,76,47,27,88,61,52,47,39,88,61,69,51,73,38,79,89,44,49,70,72,46,66,47,68,42,80,90,75,10,42,32,35,37,26,33,82,81,75,47,79,43,73,52,93,64,58,50,61,71,83,44,87,47,29,41,43,39,30,28,49,83,44,33,26,33,43,40,43,72,97,51,78,63,41,81,36,75,65,16,61,74,48,44,71,31,30,39,82,63,56,69,68,61,48,52,44,50,51,55,14,30,49,50,47,21,59,54,27,58,56,47,42,54,54,40,53,51,50,49,51,50,63,64,42,48,62,54,53,51,51,49,51,53,50,45,65,75,56,59,80,75,77,85,79,75,95,75,79,98,70,87,80,76,83,81,77,79,81,80,74,66,74,68,61,70,55,48,60,56,50,50,52,52,48,54,53,43,52,52,51,37,51,52,33,47,51,52,24,50,64,34,70,65,69,80,49,76,66,53,52,18,45,51,43,36,71,33,63,49,95,91,28,49,40,67,61,40,53,54,47,39,58,74,69,67,53,56,67,70,59,53,29,54,54,52,31,50,39,52,51,54,52,54,50,50,56,48,43,64,71,71,68,69,118